Protein AF-A0ABC8ZCS7-F1 (afdb_monomer)

Nearest PDB structures (foldseek):
  6r1j-assembly1_J-2  TM=3.019E-01  e=8.086E-01  Aeromonas hydrophila J-1
  3zx6-assembly1_A  TM=3.189E-01  e=2.085E+00  Archaeoglobus fulgidus DSM 4304
  5c5b-assembly2_D  TM=4.349E-01  e=7.140E+00  Homo sapiens
  3zx6-assembly1_B  TM=3.729E-01  e=6.195E+00  Archaeoglobus fulgidus DSM 4304
  5xg2-assembly1_A  TM=2.569E-01  e=7.850E+00  Pyrococcus yayanosii CH1

Solvent-accessible surface area (backbone atoms only — not comparable to full-atom values): 9010 Å² total; per-residue (Å²): 112,66,70,58,44,57,50,36,68,57,36,52,64,51,44,49,52,38,41,54,50,47,53,56,33,51,52,35,46,52,54,23,48,53,37,47,51,50,52,48,52,49,56,52,34,59,75,69,65,39,64,70,59,49,57,58,46,53,54,53,61,69,73,43,70,55,41,60,60,32,41,50,49,30,44,54,48,52,51,53,41,47,56,59,48,60,76,62,49,76,88,78,43,69,62,32,54,49,22,45,51,50,16,49,55,20,35,52,50,14,50,50,26,42,50,55,16,51,55,28,52,54,55,35,72,79,40,63,83,87,34,73,68,27,51,50,29,50,50,49,19,48,52,24,40,54,50,14,46,53,22,42,51,50,14,51,54,24,44,51,51,18,41,56,37,40,52,52,53,45,51,52,34,51,55,58,68,76,107

pLDDT: mean 83.06, std 12.52, range [47.41, 96.88]

Organism: NCBI:txid240449

Secondary structure (DSSP, 8-state):
-HHHHHHHHHHHHHHHHHHHHHHHHHHHHHHHHHHHHHHHHHHHHHHHT-HHHHHHHHHHHHHS--HHHHHHHHHHHHHHHHHHHHTT-TTS-HHHHHHHHHHHHHHHHHHHHHHHHHHHHHHHHTSPTT-HHHHHHHHHHHHHHHHHHHHHHHHHHHHHHHHHHHHHHHHHHHHHHT-

Sequence (179 aa):
MEEWRELARTVPGTLLRVAEGTIGMLGTLDSAQQALAALIRLALSLLRGDAAAIAINRDEVREQPDARATLDDARRALVRLRELHDTTWARHHGETSRHGSRALESLRSAASHFLASKDALLMVRSLARQSPEWMAWVSAALN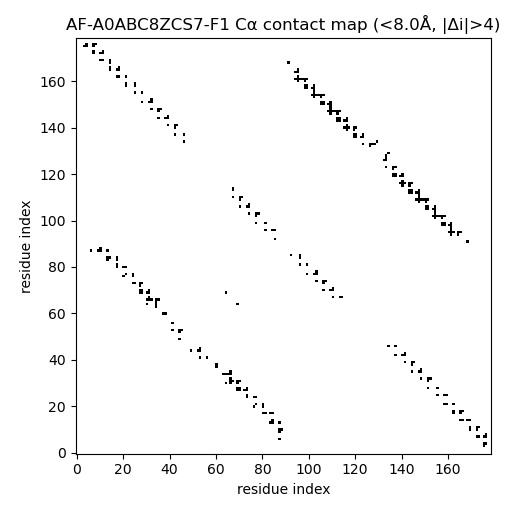LLRRAVWAATKARLAARRMRDAVAVELEDASRVLNR

Foldseek 3Di:
DVVLLVLLVPLLVLLVVLLVLLVVLLVLLVLLLVLLVLVLVQLVCLVVVPPVCNVVSVVVNVPRDDSLVSLVVSLVSLVVSLVSNCVRQPPLCDLLNVLSVQLNVLSVQLNVLQVQLVVLVVVLVVDDRPDPSNVVSSVSSSVSSVSSSVSSVSSSVSSVSSSVVSVVSNVVSVVSNVD

Mean predicted aligned error: 7.22 Å

Radius of gyration: 21.14 Å; Cα contacts (8 Å, |Δi|>4): 192; chains: 1; bounding box: 50×26×64 Å

Structure (mmCIF, N/CA/C/O backbone):
data_AF-A0ABC8ZCS7-F1
#
_entry.id   AF-A0ABC8ZCS7-F1
#
loop_
_atom_site.group_PDB
_atom_site.id
_atom_site.type_symbol
_atom_site.label_atom_id
_atom_site.label_alt_id
_atom_site.label_comp_id
_atom_site.label_asym_id
_atom_site.label_entity_id
_atom_site.label_seq_id
_atom_site.pdbx_PDB_ins_code
_atom_site.Cartn_x
_atom_site.Cartn_y
_atom_site.Cartn_z
_atom_site.occupancy
_atom_site.B_iso_or_equiv
_atom_site.auth_seq_id
_atom_site.auth_comp_id
_atom_site.auth_asym_id
_atom_site.auth_atom_id
_atom_site.pdbx_PDB_model_num
ATOM 1 N N . MET A 1 1 ? 24.580 -8.874 -31.624 1.00 61.31 1 MET A N 1
ATOM 2 C CA . MET A 1 1 ? 25.027 -7.485 -31.352 1.00 61.31 1 MET A CA 1
ATOM 3 C C . MET A 1 1 ? 23.935 -6.504 -31.757 1.00 61.31 1 MET A C 1
ATOM 5 O O . MET A 1 1 ? 23.548 -5.710 -30.913 1.00 61.31 1 MET A O 1
ATOM 9 N N . GLU A 1 2 ? 23.379 -6.624 -32.968 1.00 65.12 2 GLU A N 1
ATOM 10 C CA . GLU A 1 2 ? 22.275 -5.777 -33.462 1.00 65.12 2 GLU A CA 1
ATOM 11 C C . GLU A 1 2 ? 20.995 -5.859 -32.604 1.00 65.12 2 GLU A C 1
ATOM 13 O O . GLU A 1 2 ? 20.536 -4.831 -32.119 1.00 65.12 2 GLU A O 1
ATOM 18 N N . GLU A 1 3 ? 20.509 -7.069 -32.286 1.00 68.06 3 GLU A N 1
ATOM 19 C CA . GLU A 1 3 ? 19.321 -7.276 -31.425 1.00 68.06 3 GLU A CA 1
ATOM 20 C C . GLU A 1 3 ? 19.444 -6.598 -30.045 1.00 68.06 3 GLU A C 1
ATOM 22 O O . GLU A 1 3 ? 18.473 -6.084 -29.496 1.00 68.06 3 GLU A O 1
ATOM 27 N N . TRP A 1 4 ? 20.658 -6.541 -29.484 1.00 67.94 4 TRP A N 1
ATOM 28 C CA . TRP A 1 4 ? 20.908 -5.912 -28.182 1.00 67.94 4 TRP A CA 1
ATOM 29 C C . TRP A 1 4 ? 20.875 -4.388 -28.254 1.00 67.94 4 TRP A C 1
ATOM 31 O O . TRP A 1 4 ? 20.385 -3.740 -27.332 1.00 67.94 4 TRP A O 1
ATOM 41 N N . ARG A 1 5 ? 21.381 -3.810 -29.349 1.00 67.62 5 ARG A N 1
ATOM 42 C CA . ARG A 1 5 ? 21.314 -2.365 -29.590 1.00 67.62 5 ARG A CA 1
ATOM 43 C C . ARG A 1 5 ? 19.884 -1.929 -29.895 1.00 67.62 5 ARG A C 1
ATOM 45 O O . ARG A 1 5 ? 19.482 -0.868 -29.434 1.00 67.62 5 ARG A O 1
ATOM 52 N N . GLU A 1 6 ? 19.109 -2.738 -30.613 1.00 72.25 6 GLU A N 1
ATOM 53 C CA . GLU A 1 6 ? 17.683 -2.477 -30.843 1.00 72.25 6 GLU A CA 1
ATOM 54 C C . GLU A 1 6 ? 16.880 -2.489 -29.542 1.00 72.25 6 GLU A C 1
ATOM 56 O O . GLU A 1 6 ? 16.171 -1.521 -29.267 1.00 72.25 6 GLU A O 1
ATOM 61 N N . LEU A 1 7 ? 17.070 -3.505 -28.693 1.00 69.25 7 LEU A N 1
ATOM 62 C CA . LEU A 1 7 ? 16.443 -3.561 -27.371 1.00 69.25 7 LEU A CA 1
ATOM 63 C C . LEU A 1 7 ? 16.852 -2.344 -26.519 1.00 69.25 7 LEU A C 1
ATOM 65 O O . LEU A 1 7 ? 16.008 -1.652 -25.951 1.00 69.25 7 LEU A O 1
ATOM 69 N N . ALA A 1 8 ? 18.147 -2.015 -26.483 1.00 71.06 8 ALA A N 1
ATOM 70 C CA . ALA A 1 8 ? 18.663 -0.894 -25.701 1.00 71.06 8 ALA A CA 1
ATOM 71 C C . ALA A 1 8 ? 18.135 0.479 -26.161 1.00 71.06 8 ALA A C 1
ATOM 73 O O . ALA A 1 8 ? 18.154 1.415 -25.368 1.00 71.06 8 ALA A O 1
ATOM 74 N N . ARG A 1 9 ? 17.616 0.625 -27.391 1.00 77.38 9 ARG A N 1
ATOM 75 C CA . ARG A 1 9 ? 16.979 1.876 -27.854 1.00 77.38 9 ARG A CA 1
ATOM 76 C C . ARG A 1 9 ? 15.591 2.093 -27.249 1.00 77.38 9 ARG A C 1
ATOM 78 O O . ARG A 1 9 ? 15.210 3.236 -27.017 1.00 77.38 9 ARG A O 1
ATOM 85 N N . THR A 1 10 ? 14.834 1.028 -26.984 1.00 78.69 10 THR A N 1
ATOM 86 C CA . THR A 1 10 ? 13.457 1.124 -26.459 1.00 78.69 10 THR A CA 1
ATOM 87 C C . THR A 1 10 ? 13.399 1.111 -24.932 1.00 78.69 10 THR A C 1
ATOM 89 O O . THR A 1 10 ? 12.485 1.669 -24.327 1.00 78.69 10 THR A O 1
ATOM 92 N N . VAL A 1 11 ? 14.395 0.496 -24.296 1.00 78.81 11 VAL A N 1
ATOM 93 C CA . VAL A 1 11 ? 14.437 0.235 -22.850 1.00 78.81 11 VAL A CA 1
ATOM 94 C C . VAL A 1 11 ? 14.518 1.487 -21.970 1.00 78.81 11 VAL A C 1
ATOM 96 O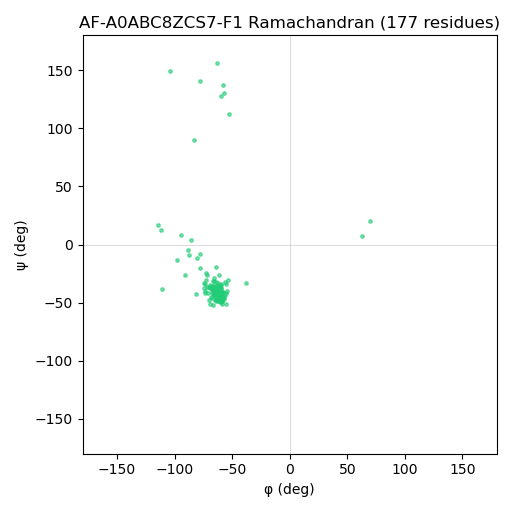 O . VAL A 1 11 ? 13.772 1.541 -20.990 1.00 78.81 11 VAL A O 1
ATOM 99 N N . PRO A 1 12 ? 15.314 2.526 -22.297 1.00 81.56 12 PRO A N 1
ATOM 100 C CA . PRO A 1 12 ? 15.395 3.740 -21.490 1.00 81.56 12 PRO A CA 1
ATOM 101 C C . PRO A 1 12 ? 14.038 4.408 -21.258 1.00 81.56 12 PRO A C 1
ATOM 103 O O . PRO A 1 12 ? 13.726 4.799 -20.135 1.00 81.56 12 PRO A O 1
ATOM 106 N N . GLY A 1 13 ? 13.195 4.477 -22.295 1.00 83.56 13 GLY A N 1
ATOM 107 C CA . GLY A 1 13 ? 11.857 5.062 -22.192 1.00 83.56 13 GLY A CA 1
ATOM 108 C C . GLY A 1 13 ? 10.956 4.306 -21.213 1.00 83.56 13 GLY A C 1
ATOM 109 O O . GLY A 1 13 ? 10.249 4.922 -20.414 1.00 83.56 13 GLY A O 1
ATOM 110 N N . THR A 1 14 ? 11.004 2.973 -21.220 1.00 84.62 14 THR A N 1
ATOM 111 C CA . THR A 1 14 ? 10.213 2.171 -20.282 1.00 84.62 14 THR A CA 1
ATOM 112 C C . THR A 1 14 ? 10.767 2.223 -18.862 1.00 84.62 14 THR A C 1
ATOM 114 O O . THR A 1 14 ? 9.991 2.374 -17.920 1.00 84.62 14 THR A O 1
ATOM 117 N N . LEU A 1 15 ? 12.08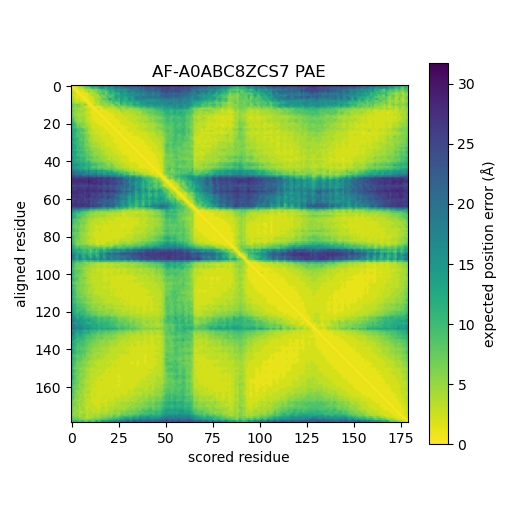9 2.154 -18.685 1.00 84.94 15 LEU A N 1
ATOM 118 C CA . LEU A 1 15 ? 12.716 2.256 -17.363 1.00 84.94 15 LEU A CA 1
ATOM 119 C C . LEU A 1 15 ? 12.414 3.607 -16.698 1.00 84.94 15 LEU A C 1
ATOM 121 O O . LEU A 1 15 ? 12.095 3.640 -15.510 1.00 84.94 15 LEU A O 1
ATOM 125 N N . LEU A 1 16 ? 12.404 4.704 -17.463 1.00 86.19 16 LEU A N 1
ATOM 126 C CA . LEU A 1 16 ? 11.975 6.015 -16.966 1.00 86.19 16 LEU A CA 1
ATOM 127 C C . LEU A 1 16 ? 10.516 6.001 -16.493 1.00 86.19 16 LEU A C 1
ATOM 129 O O . LEU A 1 16 ? 10.240 6.433 -15.376 1.00 86.19 16 LEU A O 1
ATOM 133 N N . ARG A 1 17 ? 9.593 5.412 -17.266 1.00 88.25 17 ARG A N 1
ATOM 134 C CA . ARG A 1 17 ? 8.186 5.257 -16.845 1.00 88.25 17 ARG A CA 1
ATOM 135 C C . ARG A 1 17 ? 8.041 4.421 -15.573 1.00 88.25 17 ARG A C 1
ATOM 137 O O . ARG A 1 17 ? 7.213 4.740 -14.719 1.00 88.25 17 ARG A O 1
ATOM 144 N N . VAL A 1 18 ? 8.836 3.360 -15.424 1.00 86.50 18 VAL A N 1
ATOM 145 C CA . VAL A 1 18 ? 8.857 2.546 -14.199 1.00 86.50 18 VAL A CA 1
ATOM 146 C C . VAL A 1 18 ? 9.370 3.374 -13.015 1.00 86.50 18 VAL A C 1
ATOM 148 O O . VAL A 1 18 ? 8.777 3.328 -11.934 1.00 86.50 18 VAL A O 1
ATOM 151 N N . ALA A 1 19 ? 10.427 4.167 -13.200 1.00 86.69 19 ALA A N 1
ATOM 152 C CA . ALA A 1 19 ? 10.970 5.036 -12.159 1.00 86.69 19 ALA A CA 1
ATOM 153 C C . ALA A 1 19 ? 9.966 6.122 -11.729 1.00 86.69 19 ALA A C 1
ATOM 155 O O . ALA A 1 19 ? 9.692 6.263 -10.534 1.00 86.69 19 ALA A O 1
ATOM 156 N N . GLU A 1 20 ? 9.362 6.831 -12.684 1.00 88.12 20 GLU A N 1
ATOM 157 C CA . GLU A 1 20 ? 8.332 7.852 -12.449 1.00 88.12 20 GLU A CA 1
ATOM 158 C C . GLU A 1 20 ? 7.101 7.267 -11.754 1.00 88.12 20 GLU A C 1
ATOM 160 O O . GLU A 1 20 ? 6.644 7.778 -10.728 1.00 88.12 20 GLU A O 1
ATOM 165 N N . GLY A 1 21 ? 6.592 6.139 -12.250 1.00 87.75 21 GLY A N 1
ATOM 166 C CA . GLY A 1 21 ? 5.454 5.474 -11.631 1.00 87.75 21 GLY A CA 1
ATOM 167 C C . GLY A 1 21 ? 5.762 4.973 -10.217 1.00 87.75 21 GLY A C 1
ATOM 168 O O . GLY A 1 21 ? 4.895 5.023 -9.341 1.00 87.75 21 GLY A O 1
ATOM 169 N N . THR A 1 22 ? 7.009 4.568 -9.947 1.00 89.44 22 THR A N 1
ATOM 170 C CA . THR A 1 22 ? 7.447 4.199 -8.593 1.00 89.44 22 THR A CA 1
ATOM 171 C C . THR A 1 22 ? 7.427 5.403 -7.648 1.00 89.44 22 THR A C 1
ATOM 173 O O . THR A 1 22 ? 7.054 5.246 -6.486 1.00 89.44 22 THR A O 1
ATOM 176 N N . ILE A 1 23 ? 7.757 6.612 -8.122 1.00 90.62 23 ILE A N 1
ATOM 177 C CA . ILE A 1 23 ? 7.633 7.850 -7.331 1.00 90.62 23 ILE A CA 1
ATOM 178 C C . ILE A 1 23 ? 6.169 8.101 -6.956 1.00 90.62 23 ILE A C 1
ATOM 180 O O . ILE A 1 23 ? 5.872 8.310 -5.779 1.00 90.62 23 ILE A O 1
ATOM 184 N N . GLY A 1 24 ? 5.249 8.011 -7.922 1.00 88.44 24 GLY A N 1
ATOM 185 C CA . GLY A 1 24 ? 3.815 8.173 -7.660 1.00 88.44 24 GLY A CA 1
ATOM 186 C C . GLY A 1 24 ? 3.293 7.167 -6.628 1.00 88.44 24 GLY A C 1
ATOM 187 O O . GLY A 1 24 ? 2.649 7.541 -5.649 1.00 88.44 24 GLY A O 1
ATOM 188 N N . MET A 1 25 ? 3.659 5.893 -6.781 1.00 92.12 25 MET A N 1
ATOM 189 C CA . MET A 1 25 ? 3.307 4.833 -5.832 1.00 92.12 25 MET A CA 1
ATOM 190 C C . MET A 1 25 ? 3.896 5.066 -4.428 1.00 92.12 25 MET A C 1
ATOM 192 O O . MET A 1 25 ? 3.240 4.763 -3.429 1.00 92.12 25 MET A O 1
ATOM 196 N N . LEU A 1 26 ? 5.121 5.596 -4.319 1.00 92.00 26 LEU A N 1
ATOM 197 C CA . LEU A 1 26 ? 5.715 5.962 -3.028 1.00 92.00 26 LEU A CA 1
ATOM 198 C C . LEU A 1 26 ? 4.910 7.063 -2.325 1.00 92.00 26 LEU A C 1
ATOM 200 O O . LEU A 1 26 ? 4.776 7.003 -1.102 1.00 92.00 26 LEU A O 1
ATOM 204 N N . GLY A 1 27 ? 4.339 8.004 -3.084 1.00 90.25 27 GLY A N 1
ATOM 205 C CA . GLY A 1 27 ? 3.391 8.994 -2.570 1.00 90.25 27 GLY A CA 1
ATOM 206 C C . GLY A 1 27 ? 2.119 8.347 -2.013 1.00 90.25 27 GLY A C 1
ATOM 207 O O . GLY A 1 27 ? 1.726 8.635 -0.886 1.00 90.25 27 GLY A O 1
ATOM 208 N N . THR A 1 28 ? 1.530 7.389 -2.735 1.00 90.81 28 THR A N 1
ATOM 209 C CA . THR A 1 28 ? 0.376 6.610 -2.243 1.00 90.81 28 THR A CA 1
ATOM 210 C C . THR A 1 28 ? 0.705 5.856 -0.948 1.00 90.81 28 THR A C 1
ATOM 212 O O . THR A 1 28 ? -0.090 5.832 -0.010 1.00 90.81 28 THR A O 1
ATOM 215 N N . LEU A 1 29 ? 1.900 5.267 -0.854 1.00 88.69 29 LEU A N 1
ATOM 216 C CA . LEU A 1 29 ? 2.371 4.607 0.366 1.00 88.69 29 LEU A CA 1
ATOM 217 C C . LEU A 1 29 ? 2.512 5.575 1.550 1.00 88.69 29 LEU A C 1
ATOM 219 O O . LEU A 1 29 ? 2.179 5.189 2.669 1.00 88.69 29 LEU A O 1
ATOM 223 N N . ASP A 1 30 ? 2.972 6.809 1.321 1.00 88.94 30 ASP A N 1
ATOM 224 C CA . ASP A 1 30 ? 3.046 7.833 2.371 1.00 88.94 30 ASP A CA 1
ATOM 225 C C . ASP A 1 30 ? 1.653 8.165 2.922 1.00 88.94 30 ASP A C 1
ATOM 227 O O . ASP A 1 30 ? 1.455 8.152 4.140 1.00 88.94 30 ASP A O 1
ATOM 231 N N . SER A 1 31 ? 0.662 8.353 2.046 1.00 87.56 31 SER A N 1
ATOM 232 C CA . SER A 1 31 ? -0.734 8.555 2.455 1.00 87.56 31 SER A CA 1
ATOM 233 C C . SER A 1 31 ? -1.273 7.368 3.263 1.00 87.56 31 SER A C 1
ATOM 235 O O . SER A 1 31 ? -1.896 7.560 4.308 1.00 87.56 31 SER A O 1
ATOM 237 N N . ALA A 1 32 ? -0.974 6.132 2.848 1.00 87.50 32 ALA A N 1
ATOM 238 C CA . ALA A 1 32 ? -1.398 4.935 3.576 1.00 87.50 32 ALA A CA 1
ATOM 239 C C . ALA A 1 32 ? -0.780 4.870 4.984 1.00 87.50 32 ALA A C 1
ATOM 241 O O . ALA A 1 32 ? -1.457 4.531 5.955 1.00 87.50 32 ALA A O 1
ATOM 242 N N . GLN A 1 33 ? 0.505 5.209 5.116 1.00 89.31 33 GLN A N 1
ATOM 243 C CA . GL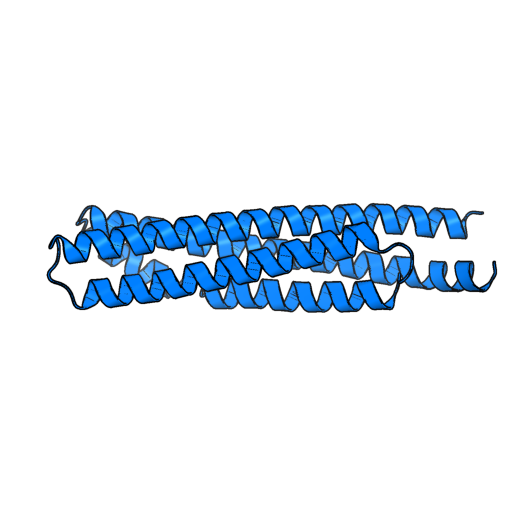N A 1 33 ? 1.186 5.241 6.411 1.00 89.31 33 GLN A CA 1
ATOM 244 C C . GLN A 1 33 ? 0.623 6.329 7.332 1.00 89.31 33 GLN A C 1
ATOM 246 O O . GLN A 1 33 ? 0.470 6.079 8.528 1.00 89.31 33 GLN A O 1
ATOM 251 N N . GLN A 1 34 ? 0.281 7.501 6.793 1.00 86.81 34 GLN A N 1
ATOM 252 C CA . GLN A 1 34 ? -0.365 8.575 7.553 1.00 86.81 34 GLN A CA 1
ATOM 253 C C . GLN A 1 34 ? -1.736 8.140 8.089 1.00 86.81 34 GLN A C 1
ATOM 255 O O . GLN A 1 34 ? -1.992 8.298 9.285 1.00 86.81 34 GLN A O 1
ATOM 260 N N . ALA A 1 35 ? -2.564 7.510 7.251 1.00 85.94 35 ALA A N 1
ATOM 261 C CA . ALA A 1 35 ? -3.868 6.989 7.662 1.00 85.94 35 ALA A CA 1
ATOM 262 C C . ALA A 1 35 ? -3.740 5.900 8.748 1.00 85.94 35 ALA A C 1
ATOM 264 O O . ALA A 1 35 ? -4.408 5.939 9.783 1.00 85.94 35 ALA A O 1
ATOM 265 N N . LEU A 1 36 ? -2.801 4.958 8.587 1.00 87.31 36 LEU A N 1
ATOM 266 C CA . LEU A 1 36 ? -2.519 3.946 9.613 1.00 87.31 36 LEU A CA 1
ATOM 267 C C . LEU A 1 36 ? -2.041 4.565 10.937 1.00 87.31 36 LEU A C 1
ATOM 269 O O . LEU A 1 36 ? -2.438 4.114 12.013 1.00 87.31 36 LEU A O 1
ATOM 273 N N . ALA A 1 37 ? -1.193 5.594 10.880 1.00 87.00 37 ALA A N 1
ATOM 274 C CA . ALA A 1 37 ? -0.700 6.278 12.070 1.00 87.00 37 ALA A CA 1
ATOM 275 C C . ALA A 1 37 ? -1.826 6.992 12.828 1.00 87.00 37 ALA A C 1
ATOM 277 O O . ALA A 1 37 ? -1.854 6.953 14.060 1.00 87.00 37 ALA A O 1
ATOM 278 N N . ALA A 1 38 ? -2.773 7.604 12.120 1.00 83.38 38 ALA A N 1
ATOM 279 C CA . ALA A 1 38 ? -3.934 8.217 12.748 1.00 83.38 38 ALA A CA 1
ATOM 280 C C . ALA A 1 38 ? -4.845 7.184 13.428 1.00 83.38 38 ALA A C 1
ATOM 282 O O . ALA A 1 38 ? -5.255 7.392 14.570 1.00 83.38 38 ALA A O 1
ATOM 283 N N . LEU A 1 39 ? -5.059 6.020 12.809 1.00 82.25 39 LEU A N 1
ATOM 284 C CA . LEU A 1 39 ? -5.805 4.926 13.442 1.00 82.25 39 LEU A CA 1
ATOM 285 C C . LEU A 1 39 ? -5.134 4.413 14.720 1.00 82.25 39 LEU A C 1
ATOM 287 O O . LEU A 1 39 ? -5.820 4.101 15.693 1.00 82.25 39 LEU A O 1
ATOM 291 N N . ILE A 1 40 ? -3.797 4.372 14.767 1.00 87.31 40 ILE A N 1
ATOM 292 C CA . ILE A 1 40 ? -3.069 4.053 16.005 1.00 87.31 40 ILE A CA 1
ATOM 293 C C . ILE A 1 40 ? -3.360 5.101 17.082 1.00 87.31 40 ILE A C 1
ATOM 295 O O . ILE A 1 40 ? -3.609 4.733 18.230 1.00 87.31 40 ILE A O 1
ATOM 299 N N . ARG A 1 41 ? -3.350 6.394 16.734 1.00 83.94 41 ARG A N 1
ATOM 300 C CA . ARG A 1 41 ? -3.677 7.470 17.685 1.00 83.94 41 ARG A CA 1
ATOM 301 C C . ARG A 1 41 ? -5.099 7.318 18.224 1.00 83.94 41 ARG A C 1
ATOM 303 O O . ARG A 1 41 ? -5.285 7.448 19.431 1.00 83.94 41 ARG A O 1
ATOM 310 N N . LEU A 1 42 ? -6.066 6.976 17.370 1.00 78.25 42 LEU A N 1
ATOM 311 C CA . LEU A 1 42 ? -7.449 6.723 17.784 1.00 78.25 42 LEU A CA 1
ATOM 312 C C . LEU A 1 42 ? -7.566 5.505 18.710 1.00 78.25 42 LEU A C 1
ATOM 314 O O . LEU A 1 42 ? -8.217 5.560 19.749 1.00 78.25 42 LEU A O 1
ATOM 318 N N . ALA A 1 43 ? -6.905 4.398 18.386 1.00 79.31 43 ALA A N 1
ATOM 319 C CA . ALA A 1 43 ? -6.944 3.219 19.246 1.00 79.31 43 ALA A CA 1
ATOM 320 C C . ALA A 1 43 ? -6.261 3.463 20.610 1.00 79.31 43 ALA A C 1
ATOM 322 O O . ALA A 1 43 ? -6.700 2.933 21.631 1.00 79.31 43 ALA A O 1
ATOM 323 N N . LEU A 1 44 ? -5.236 4.321 20.663 1.00 83.81 44 LEU A N 1
ATOM 324 C CA . LEU A 1 44 ? -4.626 4.763 21.921 1.00 83.81 44 LEU A CA 1
ATOM 325 C C . LEU A 1 44 ? -5.526 5.715 22.723 1.00 83.81 44 LEU A C 1
ATOM 327 O O . LEU A 1 44 ? -5.535 5.626 23.950 1.00 83.81 44 LEU A O 1
ATOM 331 N N . SER A 1 45 ? -6.284 6.608 22.076 1.00 78.25 45 SER A N 1
ATOM 332 C CA . SER A 1 45 ? -7.226 7.484 22.790 1.00 78.25 45 SER A CA 1
ATOM 333 C C . SER A 1 45 ? -8.388 6.692 23.392 1.00 78.25 45 SER A C 1
ATOM 335 O O . SER A 1 45 ? -8.786 6.966 24.524 1.00 78.25 45 SER A O 1
ATOM 337 N N . LEU A 1 46 ? -8.853 5.643 22.701 1.00 72.88 46 LEU A N 1
ATOM 338 C CA . LEU A 1 46 ? -9.834 4.697 23.238 1.00 72.88 46 LEU A CA 1
ATOM 339 C C . LEU A 1 46 ? -9.344 4.051 24.539 1.00 72.88 46 LEU A C 1
ATOM 341 O O . LEU A 1 46 ? -10.093 4.035 25.513 1.00 72.88 46 LEU A O 1
ATOM 345 N N . LEU A 1 47 ? -8.091 3.578 24.587 1.00 76.06 47 LEU A N 1
ATOM 346 C CA . LEU A 1 47 ? -7.505 3.006 25.810 1.00 76.06 47 LEU A CA 1
ATOM 347 C C . LEU A 1 47 ? -7.456 4.000 26.972 1.00 76.06 47 LEU A C 1
ATOM 349 O O . LEU A 1 47 ? -7.623 3.603 28.120 1.00 76.06 47 LEU A O 1
ATOM 353 N N . ARG A 1 48 ? -7.213 5.280 26.684 1.00 78.38 48 ARG A N 1
ATOM 354 C CA . ARG A 1 48 ? -7.120 6.329 27.709 1.00 78.38 48 ARG A CA 1
ATOM 355 C C . ARG A 1 48 ? -8.485 6.799 28.220 1.00 78.38 48 ARG A C 1
ATOM 357 O O . ARG A 1 48 ? -8.523 7.539 29.194 1.00 78.38 48 ARG A O 1
ATOM 364 N N . GLY A 1 49 ? -9.588 6.372 27.598 1.00 68.25 49 GLY A N 1
ATOM 365 C CA . GLY A 1 49 ? -10.943 6.757 28.004 1.00 68.25 49 GLY A CA 1
ATOM 366 C C . GLY A 1 49 ? -11.280 8.224 27.724 1.00 68.25 49 GLY A C 1
ATOM 367 O O . GLY A 1 49 ? -12.203 8.766 28.327 1.00 68.25 49 GLY A O 1
ATOM 368 N N . ASP A 1 50 ? -10.543 8.869 26.822 1.00 69.44 50 ASP A N 1
ATOM 369 C CA . ASP A 1 50 ? -10.616 10.311 26.619 1.00 69.44 50 ASP A CA 1
ATOM 370 C C . ASP A 1 50 ? -11.784 10.675 25.681 1.00 69.44 50 ASP A C 1
ATOM 372 O O . ASP A 1 50 ? -11.666 10.663 24.455 1.00 69.44 50 ASP A O 1
ATOM 376 N N . ALA A 1 51 ? -12.964 10.915 26.264 1.00 57.59 51 ALA A N 1
ATOM 377 C CA . ALA A 1 51 ? -14.229 11.085 25.542 1.00 57.59 51 ALA A CA 1
ATOM 378 C C . ALA A 1 51 ? -14.221 12.258 24.542 1.00 57.59 51 ALA A C 1
ATOM 380 O O . ALA A 1 51 ? -14.814 12.144 23.467 1.00 57.59 51 ALA A O 1
ATOM 381 N N . ALA A 1 52 ? -13.513 13.346 24.859 1.00 56.16 52 ALA A N 1
ATOM 382 C CA . ALA A 1 52 ? -13.354 14.496 23.968 1.00 56.16 52 ALA A CA 1
ATOM 383 C C . ALA A 1 52 ? -12.445 14.160 22.773 1.00 56.16 52 ALA A C 1
ATOM 385 O O . ALA A 1 52 ? -12.782 14.464 21.627 1.00 56.16 52 ALA A O 1
ATOM 386 N N . ALA A 1 53 ? -11.348 13.435 23.015 1.00 54.34 53 ALA A N 1
ATOM 387 C CA . ALA A 1 53 ? -10.469 12.948 21.956 1.00 54.34 53 ALA A CA 1
ATOM 388 C C . ALA A 1 53 ? -11.157 11.903 21.060 1.00 54.34 53 ALA A C 1
ATOM 390 O O . ALA A 1 53 ? -10.865 11.827 19.873 1.00 54.34 53 ALA A O 1
ATOM 391 N N . ILE A 1 54 ? -12.085 11.102 21.594 1.00 56.34 54 ILE A N 1
ATOM 392 C CA . ILE A 1 54 ? -12.848 10.110 20.818 1.00 56.34 54 ILE A CA 1
ATOM 393 C C . ILE A 1 54 ? -13.829 10.782 19.844 1.00 56.34 54 ILE A C 1
ATOM 395 O O . ILE A 1 54 ? -13.999 10.281 18.734 1.00 56.34 54 ILE A O 1
ATOM 399 N N . ALA A 1 55 ? -14.469 11.890 20.232 1.00 54.31 55 ALA A N 1
ATOM 400 C CA . ALA A 1 55 ? -15.409 12.615 19.374 1.00 54.31 55 ALA A CA 1
ATOM 401 C C . ALA A 1 55 ? -14.697 13.334 18.215 1.00 54.31 55 ALA A C 1
ATOM 403 O O . ALA A 1 55 ? -15.077 13.144 17.064 1.00 54.31 55 ALA A O 1
ATOM 404 N N . ILE A 1 56 ? -13.613 14.061 18.509 1.00 52.66 56 ILE A N 1
ATOM 405 C CA . ILE A 1 56 ? -12.805 14.791 17.513 1.00 52.66 56 ILE A CA 1
ATOM 406 C C . ILE A 1 56 ? -12.169 13.822 16.502 1.00 52.66 56 ILE A C 1
ATOM 408 O O . ILE A 1 56 ? -12.206 14.036 15.294 1.00 52.66 56 ILE A O 1
ATOM 412 N N . ASN A 1 57 ? -11.643 12.698 16.988 1.00 53.47 57 ASN A N 1
ATOM 413 C CA . ASN A 1 57 ? -10.928 11.730 16.157 1.00 53.47 57 ASN A CA 1
ATOM 414 C C . ASN A 1 57 ? -11.888 10.847 15.327 1.00 53.47 57 ASN A C 1
ATOM 416 O O . ASN A 1 57 ? -11.498 10.284 14.310 1.00 53.47 57 ASN A O 1
ATOM 420 N N . ARG A 1 58 ? -13.170 10.733 15.718 1.00 49.16 58 ARG A N 1
ATOM 421 C CA . ARG A 1 58 ? -14.187 10.014 14.929 1.00 49.16 58 ARG A CA 1
ATOM 422 C C . ARG A 1 58 ? -14.535 10.759 13.632 1.00 49.16 58 ARG A C 1
ATOM 424 O O . ARG A 1 58 ? -14.728 10.088 12.619 1.00 49.16 58 ARG A O 1
ATOM 431 N N . ASP A 1 59 ? -14.570 12.092 13.655 1.00 48.25 59 ASP A N 1
ATOM 432 C CA . ASP A 1 59 ? -14.747 12.910 12.447 1.00 48.25 59 ASP A CA 1
ATOM 433 C C . ASP A 1 59 ? -13.469 12.926 11.588 1.00 48.25 59 ASP A C 1
ATOM 435 O O . ASP A 1 59 ? -13.554 12.725 10.380 1.00 48.25 59 ASP A O 1
ATOM 439 N N . GLU A 1 60 ? -12.271 12.997 12.184 1.00 47.41 60 GLU A N 1
ATOM 440 C CA . GLU A 1 60 ? -11.006 12.864 11.430 1.00 47.41 60 GLU A CA 1
ATOM 441 C C . GLU A 1 60 ? -10.838 11.491 10.752 1.00 47.41 60 GLU A C 1
ATOM 443 O O . GLU A 1 60 ? -10.318 11.410 9.641 1.00 47.41 60 GLU A O 1
ATOM 448 N N . VAL A 1 61 ? -11.282 10.397 11.382 1.00 51.03 61 VAL A N 1
ATOM 449 C CA . VAL A 1 61 ? -11.256 9.053 10.773 1.00 51.03 61 VAL A CA 1
ATOM 450 C C . VAL A 1 61 ? -12.294 8.900 9.658 1.00 51.03 61 VAL A C 1
ATOM 452 O O . VAL A 1 61 ? -12.086 8.096 8.751 1.00 51.03 61 VAL A O 1
ATOM 455 N N . ARG A 1 62 ? -13.388 9.669 9.688 1.00 50.34 62 ARG A N 1
ATOM 456 C CA . ARG A 1 62 ? -14.387 9.699 8.610 1.00 50.34 62 ARG A CA 1
ATOM 457 C C . ARG A 1 62 ? -13.876 10.438 7.369 1.00 50.34 62 ARG A C 1
ATOM 459 O O . ARG A 1 62 ? -14.218 10.038 6.261 1.00 50.34 62 ARG A O 1
ATOM 466 N N . GLU A 1 63 ? -13.054 11.466 7.569 1.00 47.75 63 GLU A N 1
ATOM 467 C CA . GLU A 1 63 ? -12.458 12.296 6.511 1.00 47.75 63 GLU A CA 1
ATOM 468 C C . GLU A 1 63 ? -11.133 11.733 5.959 1.00 47.75 63 GLU A C 1
ATOM 470 O O . GLU A 1 63 ? -10.604 12.228 4.963 1.00 47.75 63 GLU A O 1
ATOM 475 N N . GLN A 1 64 ? -10.565 10.691 6.576 1.00 53.06 64 GLN A N 1
ATOM 476 C CA . GLN A 1 64 ? -9.330 10.088 6.081 1.00 53.06 64 GLN A CA 1
ATOM 477 C C . GLN A 1 64 ? -9.560 9.170 4.877 1.00 53.06 64 GLN A C 1
ATOM 479 O O . GLN A 1 64 ? -10.508 8.379 4.874 1.00 53.06 64 GLN A O 1
ATOM 484 N N . PRO A 1 65 ? -8.654 9.195 3.877 1.00 55.56 65 PRO A N 1
ATOM 485 C CA . PRO A 1 65 ? -8.672 8.209 2.809 1.00 55.56 65 PRO A CA 1
ATOM 486 C C . PRO A 1 65 ? -8.571 6.816 3.428 1.00 55.56 65 PRO A C 1
ATOM 488 O O . PRO A 1 65 ? -7.705 6.566 4.271 1.00 55.56 65 PRO A O 1
ATOM 491 N N . ASP A 1 66 ? -9.465 5.915 3.016 1.00 77.50 66 ASP A N 1
ATOM 492 C CA . ASP A 1 66 ? -9.482 4.543 3.510 1.00 77.50 66 ASP A CA 1
ATOM 493 C C . ASP A 1 66 ? -8.077 3.946 3.342 1.00 77.50 66 ASP A C 1
ATOM 495 O O . ASP A 1 66 ? -7.575 3.760 2.224 1.00 77.50 66 ASP A O 1
ATOM 499 N N . ALA A 1 67 ? -7.412 3.681 4.472 1.00 80.88 67 ALA A N 1
ATOM 500 C CA . ALA A 1 67 ? -6.067 3.121 4.494 1.00 80.88 67 ALA A CA 1
ATOM 501 C C . ALA A 1 67 ? -6.015 1.830 3.665 1.00 80.88 67 ALA A C 1
ATOM 503 O O . ALA A 1 67 ? -4.997 1.538 3.036 1.00 80.88 67 ALA A O 1
ATOM 504 N N . ARG A 1 68 ? -7.130 1.087 3.596 1.00 84.88 68 ARG A N 1
ATOM 505 C CA . ARG A 1 68 ? -7.251 -0.082 2.734 1.00 84.88 68 ARG A CA 1
ATOM 506 C C . ARG A 1 68 ? -7.222 0.274 1.259 1.00 84.88 68 ARG A C 1
ATOM 508 O O . ARG A 1 68 ? -6.427 -0.320 0.535 1.00 84.88 68 ARG A O 1
ATOM 515 N N . ALA A 1 69 ? -8.066 1.208 0.827 1.00 88.12 69 ALA A N 1
ATOM 516 C CA . ALA A 1 69 ? -8.118 1.643 -0.565 1.00 88.12 69 ALA A CA 1
ATOM 517 C C . ALA A 1 69 ? -6.741 2.137 -1.022 1.00 88.12 69 ALA A C 1
ATOM 519 O O . ALA A 1 69 ? -6.237 1.705 -2.054 1.00 88.12 69 ALA A O 1
ATOM 520 N N . THR A 1 70 ? -6.072 2.917 -0.174 1.00 88.62 70 THR A N 1
ATOM 521 C CA . THR A 1 70 ? -4.731 3.445 -0.444 1.00 88.62 70 THR A CA 1
ATOM 522 C C . THR A 1 70 ? -3.674 2.331 -0.552 1.00 88.62 70 THR A C 1
ATOM 524 O O . THR A 1 70 ? -2.843 2.337 -1.462 1.00 88.62 70 THR A O 1
ATOM 527 N N . LEU A 1 71 ? -3.707 1.324 0.332 1.00 88.75 71 LEU A N 1
ATOM 528 C CA . LEU A 1 71 ? -2.829 0.145 0.238 1.00 88.75 71 LEU A CA 1
ATOM 529 C C . LEU A 1 71 ? -3.104 -0.685 -1.026 1.00 88.75 71 LEU A C 1
ATOM 531 O O . LEU A 1 71 ? -2.166 -1.174 -1.664 1.00 88.75 71 LEU A O 1
ATOM 535 N N . ASP A 1 72 ? -4.373 -0.847 -1.397 1.00 91.06 72 ASP A N 1
ATOM 536 C CA . ASP A 1 72 ? -4.773 -1.565 -2.605 1.00 91.06 72 ASP A CA 1
ATOM 537 C C . ASP A 1 72 ? -4.388 -0.794 -3.879 1.00 91.06 72 ASP A C 1
ATOM 539 O O . ASP A 1 72 ? -3.959 -1.414 -4.855 1.00 91.06 72 ASP A O 1
ATOM 543 N N . ASP A 1 73 ? -4.445 0.538 -3.869 1.00 91.06 73 ASP A N 1
ATOM 544 C CA . ASP A 1 73 ? -3.962 1.402 -4.949 1.00 91.06 73 ASP A CA 1
ATOM 545 C C . ASP A 1 73 ? -2.455 1.299 -5.138 1.00 91.06 73 ASP A C 1
ATOM 547 O O . ASP A 1 73 ? -1.997 1.052 -6.257 1.00 91.06 73 ASP A O 1
ATOM 551 N N . ALA A 1 74 ? -1.686 1.382 -4.049 1.00 90.94 74 ALA A N 1
ATOM 552 C CA . ALA A 1 74 ? -0.244 1.168 -4.091 1.00 90.94 74 ALA A CA 1
ATOM 553 C C . ALA A 1 74 ? 0.095 -0.227 -4.642 1.00 90.94 74 ALA A C 1
ATOM 555 O O . ALA A 1 74 ? 0.988 -0.374 -5.477 1.00 90.94 74 ALA A O 1
ATOM 556 N N . ARG A 1 75 ? -0.661 -1.259 -4.240 1.00 93.44 75 ARG A N 1
ATOM 557 C CA . ARG A 1 75 ? -0.502 -2.625 -4.760 1.00 93.44 75 ARG A CA 1
ATOM 558 C C . ARG A 1 75 ? -0.793 -2.695 -6.257 1.00 93.44 75 ARG A C 1
ATOM 560 O O . ARG A 1 75 ? 0.000 -3.280 -6.989 1.00 93.44 75 ARG A O 1
ATOM 567 N N . ARG A 1 76 ? -1.906 -2.115 -6.716 1.00 93.62 76 ARG A N 1
ATOM 568 C CA . ARG A 1 76 ? -2.283 -2.083 -8.140 1.00 93.62 76 ARG A CA 1
ATOM 569 C C . ARG A 1 76 ? -1.239 -1.349 -8.978 1.00 93.62 76 ARG A C 1
ATOM 571 O O . ARG A 1 76 ? -0.877 -1.835 -10.044 1.00 93.62 76 ARG A O 1
ATOM 578 N N . ALA A 1 77 ? -0.733 -0.218 -8.490 1.00 92.50 77 ALA A N 1
ATOM 579 C CA . ALA A 1 77 ? 0.345 0.515 -9.142 1.00 92.50 77 ALA A CA 1
ATOM 580 C C . ALA A 1 77 ? 1.614 -0.340 -9.252 1.00 92.50 77 ALA A C 1
ATOM 582 O O . ALA A 1 77 ? 2.166 -0.462 -10.340 1.00 92.50 77 ALA A O 1
ATOM 583 N N . LEU A 1 78 ? 2.024 -1.003 -8.168 1.00 91.62 78 LEU A N 1
ATOM 584 C CA . LEU A 1 78 ? 3.217 -1.846 -8.168 1.00 91.62 78 LEU A CA 1
ATOM 585 C C . LEU A 1 78 ? 3.114 -3.038 -9.125 1.00 91.62 78 LEU A C 1
ATOM 587 O O . LEU A 1 78 ? 4.096 -3.375 -9.780 1.00 91.62 78 LEU A O 1
ATOM 591 N N . VAL A 1 79 ? 1.942 -3.675 -9.218 1.00 93.81 79 VAL A N 1
ATOM 592 C CA . VAL A 1 79 ? 1.706 -4.755 -10.190 1.00 93.81 79 VAL A CA 1
ATOM 593 C C . VAL A 1 79 ? 1.938 -4.244 -11.611 1.00 93.81 79 VAL A C 1
ATOM 595 O O . VAL A 1 79 ? 2.767 -4.812 -12.315 1.00 93.81 79 VAL A O 1
ATOM 598 N N . ARG A 1 80 ? 1.312 -3.118 -11.981 1.00 91.94 80 ARG A N 1
ATOM 599 C CA . ARG A 1 80 ? 1.483 -2.512 -13.312 1.00 91.94 80 ARG A CA 1
ATOM 600 C C . ARG A 1 80 ? 2.937 -2.149 -13.610 1.00 91.94 80 ARG A C 1
ATOM 602 O O . ARG A 1 80 ? 3.405 -2.365 -14.720 1.00 91.94 80 ARG A O 1
ATOM 609 N N . LEU A 1 81 ? 3.659 -1.605 -12.628 1.00 90.06 81 LEU A N 1
ATOM 610 C CA . LEU A 1 81 ? 5.068 -1.231 -12.798 1.00 90.06 81 LEU A CA 1
ATOM 611 C C . LEU A 1 81 ? 5.965 -2.445 -13.020 1.00 90.06 81 LEU A C 1
ATOM 613 O O . LEU A 1 81 ? 6.892 -2.371 -13.819 1.00 90.06 81 LEU A O 1
ATOM 617 N N . ARG A 1 82 ? 5.684 -3.557 -12.336 1.00 88.38 82 ARG A N 1
ATOM 618 C CA . ARG A 1 82 ? 6.416 -4.810 -12.543 1.00 88.38 82 ARG A CA 1
ATOM 619 C C . ARG A 1 82 ? 6.120 -5.417 -13.907 1.00 88.38 82 ARG A C 1
ATOM 621 O O . ARG A 1 82 ? 7.055 -5.782 -14.594 1.00 88.38 82 ARG A O 1
ATOM 628 N N . GLU A 1 83 ? 4.859 -5.463 -14.324 1.00 88.19 83 GLU A N 1
ATOM 629 C CA . GLU A 1 83 ? 4.482 -5.963 -15.656 1.00 88.19 83 GLU A CA 1
ATOM 630 C C . GLU A 1 83 ? 5.128 -5.132 -16.777 1.00 88.19 83 GLU A C 1
ATOM 632 O O . GLU A 1 83 ? 5.656 -5.670 -17.751 1.00 88.19 83 GLU A O 1
ATOM 637 N N . LEU A 1 84 ? 5.147 -3.806 -16.611 1.00 85.69 84 LEU A N 1
ATOM 638 C CA . LEU A 1 84 ? 5.822 -2.895 -17.531 1.00 85.69 84 LEU A CA 1
ATOM 639 C C . LEU A 1 84 ? 7.345 -3.121 -17.561 1.00 85.69 84 LEU A C 1
ATOM 641 O O . LEU A 1 84 ? 7.968 -3.041 -18.617 1.00 85.69 84 LEU A O 1
ATOM 645 N N . HIS A 1 85 ? 7.947 -3.410 -16.407 1.00 84.50 85 HIS A N 1
ATOM 646 C CA . HIS A 1 85 ? 9.373 -3.711 -16.300 1.00 84.50 85 HIS A CA 1
ATOM 647 C C . HIS A 1 85 ? 9.729 -5.065 -16.937 1.00 84.50 85 HIS A C 1
ATOM 649 O O . HIS A 1 85 ? 10.599 -5.109 -17.809 1.00 84.50 85 HIS A O 1
ATOM 655 N N . ASP A 1 86 ? 9.005 -6.129 -16.575 1.00 79.25 86 ASP A N 1
ATOM 656 C CA . ASP A 1 86 ? 9.248 -7.521 -16.987 1.00 79.25 86 ASP A CA 1
ATOM 657 C C . ASP A 1 86 ? 9.147 -7.708 -18.521 1.00 79.25 86 ASP A C 1
ATOM 659 O O . ASP A 1 86 ? 9.779 -8.596 -19.092 1.00 79.25 86 ASP A O 1
ATOM 663 N N . THR A 1 87 ? 8.381 -6.859 -19.217 1.00 74.19 87 THR A N 1
ATOM 664 C CA . THR A 1 87 ? 8.199 -6.915 -20.683 1.00 74.19 87 THR A CA 1
ATOM 665 C C . THR A 1 87 ? 9.333 -6.281 -21.490 1.00 74.19 87 THR A C 1
ATOM 667 O O . THR A 1 87 ? 9.392 -6.471 -22.703 1.00 74.19 87 THR A O 1
ATOM 670 N N . THR A 1 88 ? 10.244 -5.541 -20.852 1.00 67.56 88 THR A N 1
ATOM 671 C CA . THR A 1 88 ? 11.217 -4.696 -21.569 1.00 67.56 88 THR A CA 1
ATOM 672 C C . THR A 1 88 ? 12.655 -5.208 -21.467 1.00 67.56 88 THR A C 1
ATOM 674 O O . THR A 1 88 ? 13.432 -5.099 -22.411 1.00 67.56 88 THR A O 1
ATOM 677 N N . TRP A 1 89 ? 13.018 -5.725 -20.292 1.00 67.88 89 TRP A N 1
ATOM 678 C CA . TRP A 1 89 ? 14.394 -5.938 -19.830 1.00 67.88 89 TRP A CA 1
ATOM 679 C C . TRP A 1 89 ? 14.936 -7.373 -19.654 1.00 67.88 89 TRP A C 1
ATOM 681 O O . TRP A 1 89 ? 15.896 -7.567 -18.905 1.00 67.88 89 TRP A O 1
ATOM 691 N N . ALA A 1 90 ? 14.204 -8.383 -20.172 1.00 56.69 90 ALA A N 1
ATOM 692 C CA . ALA A 1 90 ? 13.999 -9.747 -19.616 1.00 56.69 90 ALA A CA 1
ATOM 693 C C . ALA A 1 90 ? 15.203 -10.441 -18.925 1.00 56.69 90 ALA A C 1
ATOM 695 O O . ALA A 1 90 ? 15.039 -11.221 -17.984 1.00 56.69 90 ALA A O 1
ATOM 696 N N . ARG A 1 91 ? 16.428 -10.180 -19.394 1.00 54.00 91 ARG A N 1
ATOM 697 C CA . ARG A 1 91 ? 17.648 -10.927 -19.054 1.00 54.00 91 ARG A CA 1
ATOM 698 C C . ARG A 1 91 ? 18.525 -10.306 -17.954 1.00 54.00 91 ARG A C 1
ATOM 700 O O . ARG A 1 91 ? 19.385 -11.010 -17.436 1.00 54.00 91 ARG A O 1
ATOM 707 N N . HIS A 1 92 ? 18.309 -9.044 -17.564 1.00 59.31 92 HIS A N 1
ATOM 708 C CA . HIS A 1 92 ? 19.108 -8.330 -16.537 1.00 59.31 92 HIS A CA 1
ATOM 709 C C . HIS A 1 92 ? 18.309 -7.968 -15.262 1.00 59.31 92 HIS A C 1
ATOM 711 O O . HIS A 1 92 ? 18.740 -7.178 -14.430 1.00 59.31 92 HIS A O 1
ATOM 717 N N . HIS A 1 93 ? 17.155 -8.605 -15.077 1.00 63.22 93 HIS A N 1
ATOM 718 C CA . HIS A 1 93 ? 16.063 -8.202 -14.184 1.00 63.22 93 HIS A CA 1
ATOM 719 C C . HIS A 1 93 ? 16.104 -8.631 -12.718 1.00 63.22 93 HIS A C 1
ATOM 721 O O . HIS A 1 93 ? 15.129 -8.416 -11.989 1.00 63.22 93 HIS A O 1
ATOM 727 N N . GLY A 1 94 ? 17.178 -9.288 -12.280 1.00 75.81 94 GLY A N 1
ATOM 728 C CA . GLY A 1 94 ? 17.175 -10.002 -11.002 1.00 75.81 94 GLY A CA 1
ATOM 729 C C . GLY A 1 94 ? 16.780 -9.117 -9.818 1.00 75.81 94 GLY A C 1
ATOM 730 O O . GLY A 1 94 ? 15.865 -9.459 -9.069 1.00 75.81 94 GLY A O 1
ATOM 731 N N . GLU A 1 95 ? 17.421 -7.958 -9.664 1.00 85.12 95 GLU A N 1
ATOM 732 C CA . GLU A 1 95 ? 17.240 -7.128 -8.468 1.00 85.12 95 GLU A CA 1
ATOM 733 C C . GLU A 1 95 ? 15.980 -6.255 -8.521 1.00 85.12 95 GLU A C 1
ATOM 735 O O . GLU A 1 95 ? 15.230 -6.236 -7.542 1.00 85.12 95 GLU A O 1
ATOM 740 N N . THR A 1 96 ? 15.664 -5.611 -9.651 1.00 86.12 96 THR A N 1
ATOM 741 C CA . THR A 1 96 ? 14.425 -4.822 -9.786 1.00 86.12 96 THR A CA 1
ATOM 742 C C . THR A 1 96 ? 13.191 -5.691 -9.548 1.00 86.12 96 THR A C 1
ATOM 744 O O . THR A 1 96 ? 12.340 -5.356 -8.716 1.00 86.12 96 THR A O 1
ATOM 747 N N . SER A 1 97 ? 13.122 -6.861 -10.192 1.00 86.81 97 SER A N 1
ATOM 748 C CA . SER A 1 97 ? 11.961 -7.743 -10.080 1.00 86.81 97 SER A CA 1
ATOM 749 C C . SER A 1 97 ? 11.863 -8.362 -8.671 1.00 86.81 97 SER A C 1
ATOM 751 O O . SER A 1 97 ? 10.775 -8.418 -8.085 1.00 86.81 97 SER A O 1
ATOM 753 N N . ARG A 1 98 ? 13.002 -8.700 -8.041 1.00 90.12 98 ARG A N 1
ATOM 754 C CA . ARG A 1 98 ? 13.088 -9.150 -6.634 1.00 90.12 98 ARG A CA 1
ATOM 755 C C . ARG A 1 98 ? 12.610 -8.089 -5.646 1.00 90.12 98 ARG A C 1
ATOM 757 O O . ARG A 1 98 ? 11.867 -8.406 -4.712 1.00 90.12 98 ARG A O 1
ATOM 764 N N . HIS A 1 99 ? 13.037 -6.841 -5.812 1.00 92.50 99 HIS A N 1
ATOM 765 C CA . HIS A 1 99 ? 12.592 -5.732 -4.973 1.00 92.50 99 HIS A CA 1
ATOM 766 C C . HIS A 1 99 ? 11.100 -5.447 -5.160 1.00 92.50 99 HIS A C 1
ATOM 768 O O . HIS A 1 99 ? 10.393 -5.296 -4.161 1.00 92.50 99 HIS A O 1
ATOM 774 N N . GLY A 1 100 ? 10.602 -5.496 -6.397 1.00 90.62 100 GLY A N 1
ATOM 775 C CA . GLY A 1 100 ? 9.174 -5.402 -6.694 1.00 90.62 100 GLY A CA 1
ATOM 776 C C . GLY A 1 100 ? 8.350 -6.497 -6.004 1.00 90.62 100 GLY A C 1
ATOM 777 O O . GLY A 1 100 ? 7.348 -6.198 -5.354 1.00 90.62 100 GLY A O 1
ATOM 778 N N . SER A 1 101 ? 8.789 -7.758 -6.056 1.00 92.56 101 SER A N 1
ATOM 779 C CA . SER A 1 101 ? 8.101 -8.875 -5.386 1.00 92.56 101 SER A CA 1
ATOM 780 C C . SER A 1 101 ? 8.068 -8.715 -3.864 1.00 92.56 101 SER A C 1
ATOM 782 O O . SER A 1 101 ? 7.016 -8.881 -3.245 1.00 92.56 101 SER A O 1
ATOM 784 N N . ARG A 1 102 ? 9.189 -8.309 -3.252 1.00 94.62 102 ARG A N 1
ATOM 785 C CA . ARG A 1 102 ? 9.260 -8.014 -1.808 1.00 94.62 102 ARG A CA 1
ATOM 786 C C . ARG A 1 102 ? 8.337 -6.865 -1.401 1.00 94.62 102 ARG A C 1
ATOM 788 O O . ARG A 1 102 ? 7.731 -6.908 -0.326 1.00 94.62 102 ARG A O 1
ATOM 795 N N . ALA A 1 103 ? 8.235 -5.836 -2.242 1.00 94.69 103 ALA A N 1
ATOM 796 C CA . ALA A 1 103 ? 7.328 -4.720 -2.015 1.00 94.69 103 ALA A CA 1
ATOM 797 C C . ALA A 1 103 ? 5.857 -5.172 -2.092 1.00 94.69 103 ALA A C 1
ATOM 799 O O . ALA A 1 103 ? 5.077 -4.832 -1.201 1.00 94.69 103 ALA A O 1
ATOM 800 N N . LEU A 1 104 ? 5.495 -6.020 -3.064 1.00 95.38 104 LEU A N 1
ATOM 801 C CA . LEU A 1 104 ? 4.149 -6.597 -3.182 1.00 95.38 104 LEU A CA 1
ATOM 802 C C . LEU A 1 104 ? 3.772 -7.471 -1.984 1.00 95.38 104 LEU A C 1
ATOM 804 O O . LEU A 1 104 ? 2.670 -7.346 -1.449 1.00 95.38 104 LEU A O 1
ATOM 808 N N . GLU A 1 105 ? 4.670 -8.351 -1.552 1.00 96.75 105 GLU A N 1
ATOM 809 C CA . GLU A 1 105 ? 4.454 -9.214 -0.388 1.00 96.75 105 GLU A CA 1
ATOM 810 C C . GLU A 1 105 ? 4.238 -8.389 0.889 1.00 96.75 105 GLU A C 1
ATOM 812 O O . GLU A 1 105 ? 3.330 -8.653 1.685 1.00 96.75 105 GLU A O 1
ATOM 817 N N . SER A 1 106 ? 5.033 -7.332 1.052 1.00 96.88 106 SER A N 1
ATOM 818 C CA . SER A 1 106 ? 4.920 -6.420 2.187 1.00 96.88 106 SER A CA 1
ATOM 819 C C . SER A 1 106 ? 3.616 -5.613 2.148 1.00 96.88 106 SER A C 1
ATOM 821 O O . SER A 1 106 ? 2.973 -5.468 3.185 1.00 96.88 106 SER A O 1
ATOM 823 N N . LEU A 1 107 ? 3.165 -5.164 0.970 1.00 94.44 107 LEU A N 1
ATOM 824 C CA . LEU A 1 107 ? 1.858 -4.511 0.795 1.00 94.44 107 LEU A CA 1
ATOM 825 C C . LEU A 1 107 ? 0.694 -5.447 1.127 1.00 94.44 107 LEU A C 1
ATOM 827 O O . LEU A 1 107 ? -0.219 -5.056 1.852 1.00 94.44 107 LEU A O 1
ATOM 831 N N . ARG A 1 108 ? 0.739 -6.699 0.654 1.00 95.62 108 ARG A N 1
ATOM 832 C CA . ARG A 1 108 ? -0.266 -7.719 1.002 1.00 95.62 108 ARG A CA 1
ATOM 833 C C . ARG A 1 108 ? -0.313 -7.940 2.511 1.00 95.62 108 ARG A C 1
ATOM 835 O O . ARG A 1 108 ? -1.389 -7.907 3.097 1.00 95.62 108 ARG A O 1
ATOM 842 N N . SER A 1 109 ? 0.850 -8.080 3.144 1.00 96.31 109 SER A N 1
ATOM 843 C CA . SER A 1 109 ? 0.954 -8.222 4.599 1.00 96.31 109 SER A CA 1
ATOM 844 C C . SER A 1 109 ? 0.375 -7.011 5.337 1.00 96.31 109 SER A C 1
ATOM 846 O O . SER A 1 109 ? -0.343 -7.179 6.320 1.00 96.31 109 SER A O 1
ATOM 848 N N . ALA A 1 110 ? 0.657 -5.790 4.871 1.00 95.00 110 ALA A N 1
ATOM 849 C CA . ALA A 1 110 ? 0.110 -4.568 5.456 1.00 95.00 110 ALA A CA 1
ATOM 850 C C . ALA A 1 110 ? -1.422 -4.552 5.386 1.00 95.00 110 ALA A C 1
ATOM 852 O O . ALA A 1 110 ? -2.086 -4.319 6.395 1.00 95.00 110 ALA A O 1
ATOM 853 N N . ALA A 1 111 ? -1.972 -4.879 4.218 1.00 92.88 111 ALA A N 1
ATOM 854 C CA . ALA A 1 111 ? -3.406 -4.909 3.977 1.00 92.88 111 ALA A CA 1
ATOM 855 C C . ALA A 1 111 ? -4.121 -5.991 4.811 1.00 92.88 111 ALA A C 1
ATOM 857 O O . ALA A 1 111 ? -5.216 -5.743 5.320 1.00 92.88 111 ALA A O 1
ATOM 858 N N . SER A 1 112 ? -3.502 -7.162 4.998 1.00 94.81 112 SER A N 1
ATOM 859 C CA . SER A 1 112 ? -4.029 -8.231 5.859 1.00 94.81 112 SER A CA 1
ATOM 860 C C . SER A 1 112 ? -4.024 -7.842 7.338 1.00 94.81 112 SER A C 1
ATOM 862 O O . SER A 1 112 ? -5.036 -8.008 8.014 1.00 94.81 112 SER A O 1
ATOM 864 N N . HIS A 1 113 ? -2.922 -7.277 7.844 1.00 95.50 113 HIS A N 1
ATOM 865 C CA . HIS A 1 113 ? -2.859 -6.803 9.230 1.00 95.50 113 HIS A CA 1
ATOM 866 C C . HIS A 1 113 ? -3.857 -5.673 9.500 1.00 95.50 113 HIS A C 1
ATOM 868 O O . HIS A 1 113 ? -4.470 -5.638 10.565 1.00 95.50 113 HIS A O 1
ATOM 874 N N . PHE A 1 114 ? -4.048 -4.771 8.535 1.00 91.00 114 PHE A N 1
ATOM 875 C CA . PHE A 1 114 ? -5.050 -3.716 8.630 1.00 91.00 114 PHE A CA 1
ATOM 876 C C . PHE A 1 114 ? -6.471 -4.283 8.755 1.00 91.00 114 PHE A C 1
ATOM 878 O O . PHE A 1 114 ? -7.199 -3.889 9.663 1.00 91.00 114 PHE A O 1
ATOM 885 N N . LEU A 1 115 ? -6.858 -5.229 7.889 1.00 91.00 115 LEU A N 1
ATOM 886 C CA . LEU A 1 115 ? -8.187 -5.846 7.966 1.00 91.00 115 LEU A CA 1
ATOM 887 C C . LEU A 1 115 ? -8.401 -6.561 9.299 1.00 91.00 115 LEU A C 1
ATOM 889 O O . LEU A 1 115 ? -9.393 -6.295 9.966 1.00 91.00 115 LEU A O 1
ATOM 893 N N . ALA A 1 116 ? -7.430 -7.367 9.733 1.00 91.81 116 ALA A N 1
ATOM 894 C CA . ALA A 1 116 ? -7.510 -8.053 11.018 1.00 91.81 116 ALA A CA 1
ATOM 895 C C . ALA A 1 116 ? -7.637 -7.066 12.194 1.00 91.81 116 ALA A C 1
ATOM 897 O O . ALA A 1 116 ? -8.332 -7.341 13.169 1.00 91.81 116 ALA A O 1
ATOM 898 N N . SER A 1 117 ? -6.986 -5.899 12.113 1.00 89.81 117 SER A N 1
ATOM 899 C CA . SER A 1 117 ? -7.164 -4.841 13.110 1.00 89.81 117 SER A CA 1
ATOM 900 C C . SER A 1 117 ? -8.582 -4.272 13.098 1.00 89.81 117 SER A C 1
ATOM 902 O O . SER A 1 117 ? -9.174 -4.085 14.160 1.00 89.81 117 SER A O 1
ATOM 904 N N . LYS A 1 118 ? -9.148 -4.028 11.911 1.00 86.19 118 LYS A N 1
ATOM 905 C CA . LYS A 1 118 ? -10.528 -3.558 11.768 1.00 86.19 118 LYS A CA 1
ATOM 906 C C . LYS A 1 118 ? -11.510 -4.556 12.383 1.00 86.19 118 LYS A C 1
ATOM 908 O O . LYS A 1 118 ? -12.389 -4.143 13.133 1.00 86.19 118 LYS A O 1
ATOM 913 N N . ASP A 1 119 ? -11.318 -5.846 12.130 1.00 86.38 119 ASP A N 1
ATOM 914 C CA . ASP A 1 119 ? -12.152 -6.911 12.695 1.00 86.38 119 ASP A CA 1
ATOM 915 C C . ASP A 1 119 ? -12.028 -6.958 14.226 1.00 86.38 119 ASP A C 1
ATOM 917 O O . ASP A 1 119 ? -13.035 -7.008 14.933 1.00 86.38 119 ASP A O 1
ATOM 921 N N . ALA A 1 120 ? -10.813 -6.813 14.764 1.00 87.50 120 ALA A N 1
ATOM 922 C CA . ALA A 1 120 ? -10.594 -6.686 16.204 1.00 87.50 120 ALA A CA 1
ATOM 923 C C . ALA A 1 120 ? -11.303 -5.452 16.798 1.00 87.50 120 ALA A C 1
ATOM 925 O O . ALA A 1 120 ? -11.953 -5.559 17.835 1.00 87.50 120 ALA A O 1
ATOM 926 N N . LEU A 1 121 ? -11.243 -4.288 16.140 1.00 83.25 121 LEU A N 1
ATOM 927 C CA . LEU A 1 121 ? -11.961 -3.081 16.575 1.00 83.25 121 LEU A CA 1
ATOM 928 C C . LEU A 1 121 ? -13.485 -3.235 16.493 1.00 83.25 121 LEU A C 1
ATOM 930 O O . LEU A 1 121 ? -14.198 -2.613 17.279 1.00 83.25 121 LEU A O 1
ATOM 934 N N . LEU A 1 122 ? -14.001 -4.053 15.573 1.00 83.19 122 LEU A N 1
ATOM 935 C CA . LEU A 1 122 ? -15.423 -4.392 15.538 1.00 83.19 122 LEU A CA 1
ATOM 936 C C . LEU A 1 122 ? -15.817 -5.238 16.755 1.00 83.19 122 LEU A C 1
ATOM 938 O O . LEU A 1 122 ? -16.823 -4.919 17.386 1.00 83.19 122 LEU A O 1
ATOM 942 N N . MET A 1 123 ? -14.993 -6.215 17.154 1.00 85.50 123 MET A N 1
ATOM 943 C CA . MET A 1 123 ? -15.213 -6.996 18.384 1.00 85.50 123 MET A CA 1
ATOM 944 C C . MET A 1 123 ? -15.226 -6.117 19.641 1.00 85.50 123 MET A C 1
ATOM 946 O O . MET A 1 123 ? -16.048 -6.309 20.531 1.00 85.50 123 MET A O 1
ATOM 950 N N . VAL A 1 124 ? -14.378 -5.085 19.702 1.00 81.69 124 VAL A N 1
ATOM 951 C CA . VAL A 1 124 ? -14.374 -4.111 20.812 1.00 81.69 124 VAL A CA 1
ATOM 952 C C . VAL A 1 124 ? -15.746 -3.443 21.000 1.00 81.69 124 VAL A C 1
ATOM 954 O O . VAL A 1 124 ? -16.114 -3.114 22.128 1.00 81.69 124 VAL A O 1
ATOM 957 N N . ARG A 1 125 ? -16.526 -3.243 19.926 1.00 78.50 125 ARG A N 1
ATOM 958 C CA . ARG A 1 125 ? -17.832 -2.556 19.987 1.00 78.50 125 ARG A CA 1
ATOM 959 C C . ARG A 1 125 ? -18.929 -3.387 20.647 1.00 78.50 125 ARG A C 1
ATOM 961 O O . ARG A 1 125 ? -19.887 -2.794 21.134 1.00 78.50 125 ARG A O 1
ATOM 968 N N . SER A 1 126 ? -18.811 -4.714 20.650 1.00 82.69 126 SER A N 1
ATOM 969 C CA . SER A 1 126 ? -19.793 -5.612 21.272 1.00 82.69 126 SER A CA 1
ATOM 970 C C . SER A 1 126 ? -19.513 -5.890 22.749 1.00 82.69 126 SER A C 1
ATOM 972 O O . SER A 1 126 ? -20.306 -6.566 23.395 1.00 82.69 126 SER A O 1
ATOM 974 N N . LEU A 1 127 ? -18.394 -5.399 23.288 1.00 83.25 127 LEU A N 1
ATOM 975 C CA . LEU A 1 127 ? -17.941 -5.711 24.642 1.00 83.25 127 LEU A CA 1
ATOM 976 C C . LEU A 1 127 ? -18.194 -4.560 25.615 1.00 83.25 127 LEU A C 1
ATOM 978 O O . LEU A 1 127 ? -18.127 -3.381 25.256 1.00 83.25 127 LEU A O 1
ATOM 982 N N . ALA A 1 128 ? -18.418 -4.913 26.883 1.00 85.31 128 ALA A N 1
ATOM 983 C CA . ALA A 1 128 ? -18.501 -3.940 27.963 1.00 85.31 128 ALA A CA 1
ATOM 984 C C . ALA A 1 128 ? -17.186 -3.154 28.058 1.00 85.31 128 ALA A C 1
ATOM 986 O O . ALA A 1 128 ? -16.095 -3.732 28.122 1.00 85.31 128 ALA A O 1
ATOM 987 N N . ARG A 1 129 ? -17.292 -1.823 28.054 1.00 82.00 129 ARG A N 1
ATOM 988 C CA . ARG A 1 129 ? -16.135 -0.922 28.076 1.00 82.00 129 ARG A CA 1
ATOM 989 C C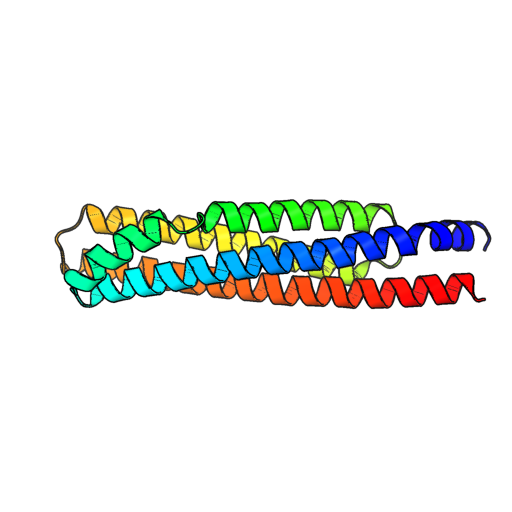 . ARG A 1 129 ? -15.274 -1.199 29.313 1.00 82.00 129 ARG A C 1
ATOM 991 O O . ARG A 1 129 ? -15.816 -1.376 30.397 1.00 82.00 129 ARG A O 1
ATOM 998 N N . GLN A 1 130 ? -13.950 -1.214 29.133 1.00 81.44 130 GLN A N 1
ATOM 999 C CA . GLN A 1 130 ? -12.950 -1.496 30.180 1.00 81.44 130 GLN A CA 1
ATOM 1000 C C . GLN A 1 130 ? -13.016 -2.902 30.807 1.00 81.44 130 GLN A C 1
ATOM 1002 O O . GLN A 1 130 ? -12.263 -3.187 31.735 1.00 81.44 130 GLN A O 1
ATOM 1007 N N . SER A 1 131 ? -13.839 -3.816 30.282 1.00 89.06 131 SER A N 1
ATOM 1008 C CA . SER A 1 131 ? -13.725 -5.230 30.652 1.00 89.06 131 SER A CA 1
ATOM 1009 C C . SER A 1 131 ? -12.362 -5.808 30.224 1.00 89.06 131 SER A C 1
ATOM 1011 O O . SER A 1 131 ? -11.743 -5.299 29.279 1.00 89.06 131 SER A O 1
ATOM 1013 N N . PRO A 1 132 ? -11.881 -6.888 30.867 1.00 92.50 132 PRO A N 1
ATOM 1014 C CA . PRO A 1 132 ? -10.635 -7.546 30.469 1.00 92.50 132 PRO A CA 1
ATOM 1015 C C . PRO A 1 132 ? -10.617 -7.956 28.988 1.00 92.50 132 PRO A C 1
ATOM 1017 O O . PRO A 1 132 ? -9.621 -7.753 28.296 1.00 92.50 132 PRO A O 1
ATOM 1020 N N . GLU A 1 133 ? -11.742 -8.461 28.476 1.00 91.12 133 GLU A N 1
ATOM 1021 C CA . GLU A 1 133 ? -11.895 -8.841 27.068 1.00 91.12 133 GLU A CA 1
ATOM 1022 C C . GLU A 1 133 ? -11.820 -7.625 26.139 1.00 91.12 133 GLU A C 1
ATOM 1024 O O . GLU A 1 133 ? -11.133 -7.662 25.117 1.00 91.12 133 GLU A O 1
ATOM 1029 N N . TRP A 1 134 ? -12.463 -6.514 26.515 1.00 89.56 134 TRP A N 1
ATOM 1030 C CA . TRP A 1 134 ? -12.381 -5.254 25.774 1.00 89.56 134 TRP A CA 1
ATOM 1031 C C . TRP A 1 134 ? -10.929 -4.769 25.667 1.00 89.56 134 TRP A C 1
ATOM 1033 O O . TRP A 1 134 ? -10.457 -4.460 24.572 1.00 89.56 134 TRP A O 1
ATOM 1043 N N . MET A 1 135 ? -10.186 -4.779 26.779 1.00 89.12 135 MET A N 1
ATOM 1044 C CA . MET A 1 135 ? -8.769 -4.388 26.811 1.00 89.12 135 MET A CA 1
ATOM 1045 C C . MET A 1 135 ? -7.897 -5.293 25.929 1.00 89.12 135 MET A C 1
ATOM 1047 O O . MET A 1 135 ? -7.001 -4.803 25.229 1.00 89.12 135 MET A O 1
ATOM 1051 N N . ALA A 1 136 ? -8.164 -6.603 25.933 1.00 92.25 136 ALA A N 1
ATOM 1052 C CA . ALA A 1 136 ? -7.447 -7.574 25.113 1.00 92.25 136 ALA A CA 1
ATOM 1053 C C . ALA A 1 136 ? -7.659 -7.318 23.612 1.00 92.25 136 ALA A C 1
ATOM 1055 O O . ALA A 1 136 ? -6.685 -7.245 22.857 1.00 92.25 136 ALA A O 1
ATOM 1056 N N . TRP A 1 137 ? -8.903 -7.094 23.180 1.00 89.94 137 TRP A N 1
ATOM 1057 C CA . TRP A 1 137 ? -9.218 -6.818 21.776 1.00 89.94 137 TRP A CA 1
ATOM 1058 C C . TRP A 1 137 ? -8.676 -5.470 21.288 1.00 89.94 137 TRP A C 1
ATOM 1060 O O . TRP A 1 137 ? -8.139 -5.399 20.181 1.00 89.94 137 TRP A O 1
ATOM 1070 N N . VAL A 1 138 ? -8.715 -4.417 22.114 1.00 88.12 138 VAL A N 1
ATOM 1071 C CA . VAL A 1 138 ? -8.079 -3.131 21.767 1.00 88.12 138 VAL A CA 1
ATOM 1072 C C . VAL A 1 138 ? -6.560 -3.293 21.626 1.00 88.12 138 VAL A C 1
ATOM 1074 O O . VAL A 1 138 ? -5.957 -2.780 20.679 1.00 88.12 138 VAL A O 1
ATOM 1077 N N . SER A 1 139 ? -5.928 -4.055 22.522 1.00 90.31 139 SER A N 1
ATOM 1078 C CA . SER A 1 139 ? -4.489 -4.340 22.455 1.00 90.31 139 SER A CA 1
ATOM 1079 C C . SER A 1 139 ? -4.117 -5.150 21.209 1.00 90.31 139 SER A C 1
ATOM 1081 O O . SER A 1 139 ? -3.116 -4.850 20.550 1.00 90.31 139 SER A O 1
ATOM 1083 N N . ALA A 1 140 ? -4.940 -6.137 20.842 1.00 93.75 140 ALA A N 1
ATOM 1084 C CA . ALA A 1 140 ? -4.781 -6.913 19.616 1.00 93.75 140 ALA A CA 1
ATOM 1085 C C . ALA A 1 140 ? -4.899 -6.022 18.370 1.00 93.75 140 ALA A C 1
ATOM 1087 O O . ALA A 1 140 ? -4.018 -6.057 17.506 1.00 93.75 140 ALA A O 1
ATOM 1088 N N . ALA A 1 141 ? -5.919 -5.161 18.312 1.00 88.75 141 ALA A N 1
ATOM 1089 C CA . ALA A 1 141 ? -6.101 -4.201 17.228 1.00 88.75 141 ALA A CA 1
ATOM 1090 C C . ALA A 1 141 ? -4.885 -3.276 17.061 1.00 88.75 141 ALA A C 1
ATOM 1092 O O . ALA A 1 141 ? -4.402 -3.092 15.941 1.00 88.75 141 ALA A O 1
ATOM 1093 N N . LEU A 1 142 ? -4.345 -2.743 18.163 1.00 91.38 142 LEU A N 1
ATOM 1094 C CA . LEU A 1 142 ? -3.146 -1.899 18.162 1.00 91.38 142 LEU A CA 1
ATOM 1095 C C . LEU A 1 142 ? -1.899 -2.638 17.676 1.00 91.38 142 LEU A C 1
ATOM 1097 O O . LEU A 1 142 ? -1.120 -2.092 16.893 1.00 91.38 142 LEU A O 1
ATOM 1101 N N . ASN A 1 143 ? -1.692 -3.873 18.132 1.00 95.38 143 ASN A N 1
ATOM 1102 C CA . ASN A 1 143 ? -0.583 -4.705 17.669 1.00 95.38 143 ASN A CA 1
ATOM 1103 C C . ASN A 1 143 ? -0.672 -4.931 16.150 1.00 95.38 143 ASN A C 1
ATOM 1105 O O . ASN A 1 143 ? 0.312 -4.757 15.431 1.00 95.38 143 ASN A O 1
ATOM 1109 N N . LEU A 1 144 ? -1.868 -5.232 15.644 1.00 94.88 144 LEU A N 1
ATOM 1110 C CA . LEU A 1 144 ? -2.116 -5.421 14.217 1.00 94.88 144 LEU A CA 1
ATOM 1111 C C . LEU A 1 144 ? -1.893 -4.133 13.408 1.00 94.88 144 LEU A C 1
ATOM 1113 O O . LEU A 1 144 ? -1.230 -4.192 12.375 1.00 94.88 144 LEU A O 1
ATOM 1117 N N . LEU A 1 145 ? -2.313 -2.959 13.895 1.00 92.44 145 LEU A N 1
ATOM 1118 C CA . LEU A 1 145 ? -1.997 -1.680 13.235 1.00 92.44 145 LEU A CA 1
ATOM 1119 C C . LEU A 1 145 ? -0.490 -1.425 13.168 1.00 92.44 145 LEU A C 1
ATOM 1121 O O . LEU A 1 145 ? 0.026 -1.041 12.121 1.00 92.44 145 LEU A O 1
ATOM 1125 N N . ARG A 1 146 ? 0.247 -1.683 14.255 1.00 94.31 146 ARG A N 1
ATOM 1126 C CA . ARG A 1 146 ? 1.714 -1.547 14.262 1.00 94.31 146 ARG A CA 1
ATOM 1127 C C . ARG A 1 146 ? 2.369 -2.488 13.252 1.00 94.31 146 ARG A C 1
ATOM 1129 O O . ARG A 1 146 ? 3.286 -2.078 12.542 1.00 94.31 146 ARG A O 1
ATOM 1136 N N . ARG A 1 147 ? 1.875 -3.725 13.132 1.00 96.81 147 ARG A N 1
ATOM 1137 C CA . ARG A 1 147 ? 2.326 -4.677 12.103 1.00 96.81 147 ARG A CA 1
ATOM 1138 C C . ARG A 1 147 ? 1.991 -4.205 10.689 1.00 96.81 147 ARG A C 1
ATOM 1140 O O . ARG A 1 147 ? 2.820 -4.375 9.795 1.00 96.81 147 ARG A O 1
ATOM 1147 N N . ALA A 1 148 ? 0.826 -3.589 10.486 1.00 94.44 148 ALA A N 1
ATOM 1148 C CA . ALA A 1 148 ? 0.447 -2.994 9.208 1.00 94.44 148 ALA A CA 1
ATOM 1149 C C . ALA A 1 148 ? 1.40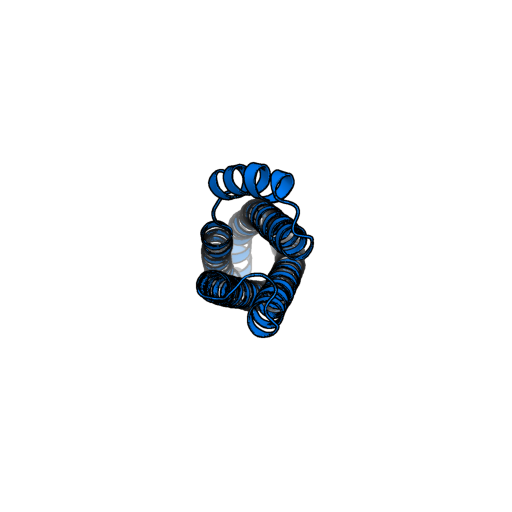3 -1.855 8.819 1.00 94.44 148 ALA A C 1
ATOM 1151 O O . ALA A 1 148 ? 1.942 -1.867 7.714 1.00 94.44 148 ALA A O 1
ATOM 1152 N N . VAL A 1 149 ? 1.699 -0.939 9.751 1.00 94.00 149 VAL A N 1
ATOM 1153 C CA . VAL A 1 149 ? 2.675 0.147 9.556 1.00 94.00 149 VAL A CA 1
ATOM 1154 C C . VAL A 1 149 ? 4.058 -0.411 9.234 1.00 94.00 149 VAL A C 1
ATOM 1156 O O . VAL A 1 149 ? 4.673 0.006 8.257 1.00 94.00 149 VAL A O 1
ATOM 1159 N N . TRP A 1 150 ? 4.543 -1.383 10.009 1.00 96.06 150 TRP A N 1
ATOM 1160 C CA . TRP A 1 150 ? 5.844 -2.006 9.765 1.00 96.06 150 TRP A CA 1
ATOM 1161 C C . TRP A 1 150 ? 5.927 -2.643 8.373 1.00 96.06 150 TRP A C 1
ATOM 1163 O O . TRP A 1 150 ? 6.907 -2.459 7.650 1.00 96.06 150 TRP A O 1
ATOM 1173 N N . ALA A 1 151 ? 4.883 -3.365 7.964 1.00 96.62 151 ALA A N 1
ATOM 1174 C CA . ALA A 1 151 ? 4.805 -3.963 6.640 1.00 96.62 151 ALA A CA 1
ATOM 1175 C C . ALA A 1 151 ? 4.760 -2.901 5.524 1.00 96.62 151 ALA A C 1
ATOM 1177 O O . ALA A 1 151 ? 5.488 -3.038 4.542 1.00 96.62 151 ALA A O 1
ATOM 1178 N N . ALA A 1 152 ? 4.012 -1.808 5.696 1.00 94.06 152 ALA A N 1
ATOM 1179 C CA . ALA A 1 152 ? 4.009 -0.684 4.757 1.00 94.06 152 ALA A CA 1
ATOM 1180 C C . ALA A 1 152 ? 5.395 -0.016 4.649 1.00 94.06 152 ALA A C 1
ATOM 1182 O O . ALA A 1 152 ? 5.864 0.273 3.548 1.00 94.06 152 ALA A O 1
ATOM 1183 N N . THR A 1 153 ? 6.116 0.134 5.765 1.00 95.00 153 THR A N 1
ATOM 1184 C CA . THR A 1 153 ? 7.499 0.638 5.775 1.00 95.00 153 THR A CA 1
ATOM 1185 C C . THR A 1 153 ? 8.450 -0.291 5.016 1.00 95.00 153 THR A C 1
ATOM 1187 O O . THR A 1 153 ? 9.264 0.179 4.217 1.00 95.00 153 THR A O 1
ATOM 1190 N N . LYS A 1 154 ? 8.336 -1.615 5.202 1.00 96.12 154 LYS A N 1
ATOM 1191 C CA . LYS A 1 154 ? 9.111 -2.593 4.417 1.00 96.12 154 LYS A CA 1
ATOM 1192 C C . LYS A 1 154 ? 8.794 -2.500 2.926 1.00 96.12 154 LYS A C 1
ATOM 1194 O O . LYS A 1 154 ? 9.718 -2.542 2.115 1.00 96.12 154 LYS A O 1
ATOM 1199 N N . ALA A 1 155 ? 7.518 -2.334 2.569 1.00 95.56 155 ALA A N 1
ATOM 1200 C CA . ALA A 1 155 ? 7.104 -2.150 1.183 1.00 95.56 155 ALA A CA 1
ATOM 1201 C C . ALA A 1 155 ? 7.743 -0.903 0.565 1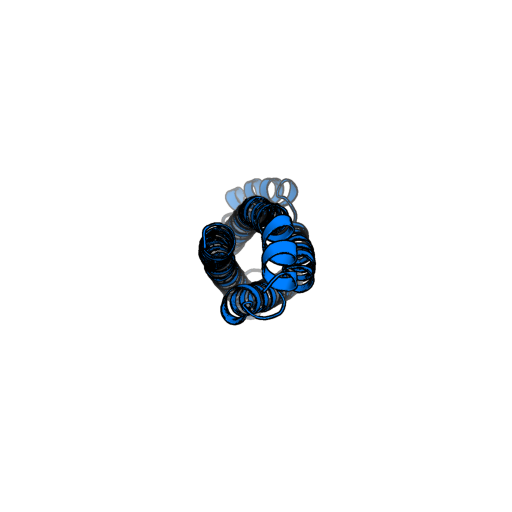.00 95.56 155 ALA A C 1
ATOM 1203 O O . ALA A 1 155 ? 8.325 -0.986 -0.512 1.00 95.56 155 ALA A O 1
ATOM 1204 N N . ARG A 1 156 ? 7.718 0.224 1.284 1.00 95.00 156 ARG A N 1
ATOM 1205 C CA . ARG A 1 156 ? 8.365 1.478 0.876 1.00 95.00 156 ARG A CA 1
ATOM 1206 C C . ARG A 1 156 ? 9.866 1.310 0.659 1.00 95.00 156 ARG A C 1
ATOM 1208 O O . ARG A 1 156 ? 10.391 1.761 -0.355 1.00 95.00 156 ARG A O 1
ATOM 1215 N N . LEU A 1 157 ? 10.564 0.653 1.586 1.00 95.56 157 LEU A N 1
ATOM 1216 C CA . LEU A 1 157 ? 11.999 0.399 1.445 1.00 95.56 157 LEU A CA 1
ATOM 1217 C C . LEU A 1 157 ? 12.298 -0.465 0.213 1.00 95.56 157 LEU A C 1
ATOM 1219 O O . LEU A 1 157 ? 13.212 -0.158 -0.547 1.00 95.56 157 LEU A O 1
ATOM 1223 N N . ALA A 1 158 ? 11.525 -1.529 0.002 1.00 94.94 158 ALA A N 1
ATOM 1224 C CA . ALA A 1 158 ? 11.680 -2.392 -1.161 1.00 94.94 158 ALA A CA 1
ATOM 1225 C C . ALA A 1 158 ? 11.367 -1.651 -2.474 1.00 94.94 158 ALA A C 1
ATOM 1227 O O . ALA A 1 158 ? 12.125 -1.784 -3.426 1.00 94.94 158 ALA A O 1
ATOM 1228 N N . ALA A 1 159 ? 10.336 -0.806 -2.508 1.00 93.12 159 ALA A N 1
ATOM 1229 C CA . ALA A 1 159 ? 10.011 0.039 -3.657 1.00 93.12 159 ALA A CA 1
ATOM 1230 C C . ALA A 1 159 ? 11.123 1.045 -3.995 1.00 93.12 159 ALA A C 1
ATOM 1232 O O . ALA A 1 159 ? 11.453 1.233 -5.162 1.00 93.12 159 ALA A O 1
ATOM 1233 N N . ARG A 1 160 ? 11.751 1.659 -2.984 1.00 93.94 160 ARG A N 1
ATOM 1234 C CA . ARG A 1 160 ? 12.924 2.523 -3.200 1.00 93.94 160 ARG A CA 1
ATOM 1235 C C . ARG A 1 160 ? 14.074 1.743 -3.830 1.00 93.94 160 ARG A C 1
ATOM 1237 O O . ARG A 1 160 ? 14.609 2.179 -4.837 1.00 93.94 160 ARG A O 1
ATOM 1244 N N . ARG A 1 161 ? 14.374 0.550 -3.309 1.00 93.56 161 ARG A N 1
ATOM 1245 C CA . ARG A 1 161 ? 15.409 -0.319 -3.889 1.00 93.56 161 ARG A CA 1
ATOM 1246 C C . ARG A 1 161 ? 15.077 -0.780 -5.308 1.00 93.56 161 ARG A C 1
ATOM 1248 O O . ARG A 1 161 ? 15.979 -0.886 -6.123 1.00 93.56 161 ARG A O 1
ATOM 1255 N N . MET A 1 162 ? 13.800 -1.020 -5.616 1.00 91.56 162 MET A N 1
ATOM 1256 C CA . MET A 1 162 ? 13.351 -1.301 -6.983 1.00 91.56 162 MET A CA 1
ATOM 1257 C C . MET A 1 162 ? 13.683 -0.128 -7.911 1.00 91.56 162 MET A C 1
ATOM 1259 O O . MET A 1 162 ? 14.280 -0.338 -8.957 1.00 91.56 162 MET A O 1
ATOM 1263 N N . ARG A 1 163 ? 13.360 1.108 -7.513 1.00 90.88 163 ARG A N 1
ATOM 1264 C CA . ARG A 1 163 ? 13.701 2.312 -8.286 1.00 90.88 163 ARG A CA 1
ATOM 1265 C C . ARG A 1 163 ? 15.211 2.482 -8.460 1.00 90.88 163 ARG A C 1
ATOM 1267 O O . ARG A 1 163 ? 15.662 2.824 -9.546 1.00 90.88 163 ARG A O 1
ATOM 1274 N N . ASP A 1 164 ? 15.984 2.259 -7.403 1.00 91.06 164 ASP A N 1
ATOM 1275 C CA . ASP A 1 164 ? 17.439 2.399 -7.466 1.00 91.06 164 ASP A CA 1
ATOM 1276 C C . ASP A 1 164 ? 18.048 1.326 -8.398 1.00 91.06 164 ASP A C 1
ATOM 1278 O O . ASP A 1 164 ? 18.954 1.623 -9.169 1.00 91.06 164 ASP A O 1
ATOM 1282 N N . ALA A 1 165 ? 17.489 0.109 -8.420 1.00 89.88 165 ALA A N 1
ATOM 1283 C CA . ALA A 1 165 ? 17.871 -0.936 -9.372 1.00 89.88 165 ALA A CA 1
ATOM 1284 C C . ALA A 1 165 ? 17.499 -0.583 -10.827 1.00 89.88 165 ALA A C 1
ATOM 1286 O O . ALA A 1 165 ? 18.305 -0.796 -11.729 1.00 89.88 165 ALA A O 1
ATOM 1287 N N . VAL A 1 166 ? 16.342 0.048 -11.057 1.00 87.81 166 VAL A N 1
ATOM 1288 C CA . VAL A 1 166 ? 15.959 0.585 -12.378 1.00 87.81 166 VAL A CA 1
ATOM 1289 C C . VAL A 1 166 ? 16.969 1.623 -12.879 1.00 87.81 166 VAL A C 1
ATOM 1291 O O . VAL A 1 166 ? 17.278 1.646 -14.068 1.00 87.81 166 VAL A O 1
ATOM 1294 N N . ALA A 1 167 ? 17.513 2.463 -11.994 1.00 87.94 167 ALA A N 1
ATOM 1295 C CA . ALA A 1 167 ? 18.535 3.440 -12.370 1.00 87.94 167 ALA A CA 1
ATOM 1296 C C . ALA A 1 167 ? 19.844 2.768 -12.825 1.00 87.94 167 ALA A C 1
ATOM 1298 O O . ALA A 1 167 ? 20.448 3.211 -13.800 1.00 87.94 167 ALA A O 1
ATOM 1299 N N . VAL A 1 168 ? 20.244 1.672 -12.171 1.00 88.25 168 VAL A N 1
ATOM 1300 C CA . VAL A 1 168 ? 21.398 0.861 -12.597 1.00 88.25 168 VAL A CA 1
ATOM 1301 C C . VAL A 1 168 ? 21.140 0.224 -13.966 1.00 88.25 168 VAL A C 1
ATOM 1303 O O . VAL A 1 168 ? 21.992 0.300 -14.848 1.00 88.25 168 VAL A O 1
ATOM 1306 N N . GLU A 1 169 ? 19.947 -0.339 -14.185 1.00 86.62 169 GLU A N 1
ATOM 1307 C CA . GLU A 1 169 ? 19.574 -0.920 -15.484 1.00 86.62 169 GLU A CA 1
ATOM 1308 C C . GLU A 1 169 ? 19.585 0.123 -16.617 1.00 86.62 169 GLU A C 1
ATOM 1310 O O . GLU A 1 169 ? 19.984 -0.185 -17.741 1.00 86.62 169 GLU A O 1
ATOM 1315 N N . LEU A 1 170 ? 19.195 1.368 -16.325 1.00 84.69 170 LEU A N 1
ATOM 1316 C CA . LEU A 1 170 ? 19.241 2.475 -17.282 1.00 84.69 170 LEU A CA 1
ATOM 1317 C C . LEU A 1 170 ? 20.683 2.834 -17.672 1.00 84.69 170 LEU A C 1
ATOM 1319 O O . LEU A 1 170 ? 20.967 3.073 -18.848 1.00 84.69 170 LEU A O 1
ATOM 1323 N N . GLU A 1 171 ? 21.596 2.861 -16.700 1.00 85.06 171 GLU A N 1
ATOM 1324 C CA . GLU A 1 171 ? 23.015 3.111 -16.954 1.00 85.06 171 GLU A CA 1
ATOM 1325 C C . GLU A 1 171 ? 23.629 1.999 -17.817 1.00 85.06 171 GLU A C 1
ATOM 1327 O O . GLU A 1 171 ? 24.337 2.279 -18.788 1.00 85.06 171 GLU A O 1
ATOM 1332 N N . ASP A 1 172 ? 23.303 0.741 -17.523 1.00 83.81 172 ASP A N 1
ATOM 1333 C CA . ASP A 1 172 ? 23.770 -0.402 -18.306 1.00 83.81 172 ASP A CA 1
ATOM 1334 C C . ASP A 1 172 ? 23.239 -0.373 -19.745 1.00 83.81 172 ASP A C 1
ATOM 1336 O O . ASP A 1 172 ? 24.009 -0.595 -20.684 1.00 83.81 172 ASP A O 1
ATOM 1340 N N . ALA A 1 173 ? 21.965 -0.021 -19.949 1.00 81.50 173 ALA A N 1
ATOM 1341 C CA . ALA A 1 173 ? 21.401 0.161 -21.287 1.00 81.50 173 ALA A CA 1
ATOM 1342 C C . ALA A 1 173 ? 22.137 1.264 -22.074 1.00 81.50 173 ALA A C 1
ATOM 1344 O O . ALA A 1 173 ? 22.478 1.073 -23.243 1.00 81.50 173 ALA A O 1
ATOM 1345 N N . SER A 1 1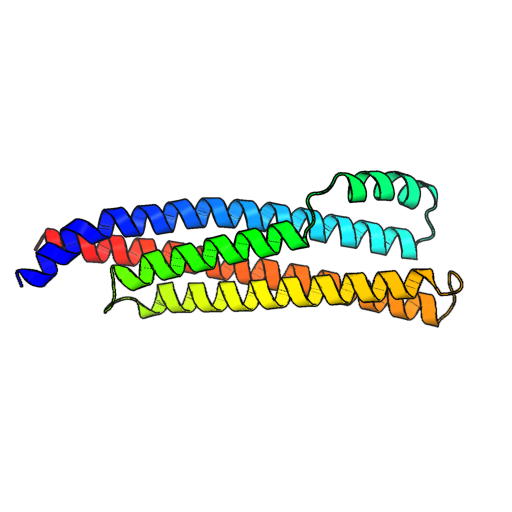74 ? 22.463 2.387 -21.424 1.00 82.69 174 SER A N 1
ATOM 1346 C CA . SER A 1 174 ? 23.247 3.471 -22.034 1.00 82.69 174 SER A CA 1
ATOM 1347 C C . SER A 1 174 ? 24.653 3.012 -22.438 1.00 82.69 174 SER A C 1
ATOM 1349 O O . SER A 1 174 ? 25.123 3.306 -23.540 1.00 82.69 174 SER A O 1
ATOM 1351 N N . ARG A 1 175 ? 25.326 2.218 -21.596 1.00 83.94 175 ARG A N 1
ATOM 1352 C CA .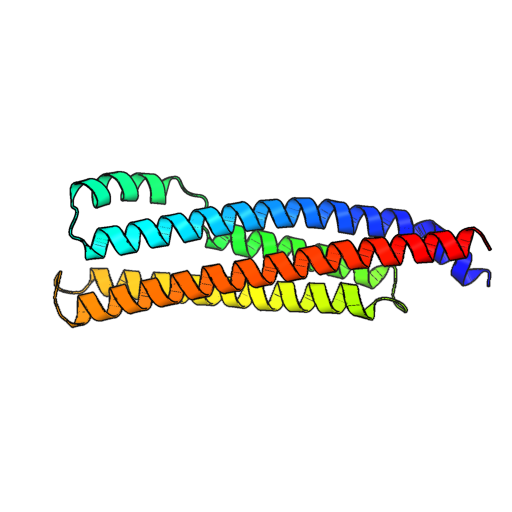 ARG A 1 175 ? 26.645 1.650 -21.924 1.00 83.94 175 ARG A CA 1
ATOM 1353 C C . ARG A 1 175 ? 26.600 0.713 -23.131 1.00 83.94 175 ARG A C 1
ATOM 1355 O O . ARG A 1 175 ? 27.574 0.665 -23.872 1.00 83.94 175 ARG A O 1
ATOM 1362 N N . VAL A 1 176 ? 25.508 -0.025 -23.343 1.00 80.75 176 VAL A N 1
ATOM 1363 C CA . VAL A 1 176 ? 25.337 -0.884 -24.532 1.00 80.75 176 VAL A CA 1
ATOM 1364 C C . VAL A 1 176 ? 25.200 -0.055 -25.811 1.00 80.75 176 VAL A C 1
ATOM 1366 O O . VAL A 1 176 ? 25.737 -0.448 -26.843 1.00 80.75 176 VAL A O 1
ATOM 1369 N N . LEU A 1 177 ? 24.515 1.090 -25.749 1.00 78.31 177 LEU A N 1
ATOM 1370 C CA . LEU A 1 177 ? 24.340 1.984 -26.899 1.00 78.31 177 LEU A CA 1
ATOM 1371 C C . LEU A 1 177 ? 25.617 2.742 -27.281 1.00 78.31 177 LEU A C 1
ATOM 1373 O O . LEU A 1 177 ? 25.805 3.049 -28.454 1.00 78.31 177 LEU A O 1
ATOM 1377 N N . ASN A 1 178 ? 26.477 3.031 -26.303 1.00 78.69 178 ASN A N 1
ATOM 1378 C CA . ASN A 1 178 ? 27.697 3.826 -26.478 1.00 78.69 178 ASN A CA 1
ATOM 1379 C C . ASN A 1 178 ? 28.968 2.983 -26.727 1.00 78.69 178 ASN A C 1
ATOM 1381 O O . ASN A 1 178 ? 30.072 3.528 -26.715 1.00 78.69 178 ASN A O 1
ATOM 1385 N N . ARG A 1 179 ? 28.826 1.666 -26.918 1.00 68.56 179 ARG A N 1
ATOM 1386 C CA . ARG A 1 179 ? 29.884 0.740 -27.362 1.00 68.56 179 ARG A CA 1
ATOM 1387 C C . ARG A 1 179 ? 29.752 0.470 -28.850 1.00 68.56 179 ARG A C 1
ATOM 1389 O O . ARG A 1 179 ? 30.792 0.338 -29.522 1.00 68.56 179 ARG A O 1
#